Protein AF-A0A848V2E6-F1 (afdb_monomer_lite)

Foldseek 3Di:
DDPPDPPPVVVQLLVLQVVLVVLLVVLQVLQVVLLCLCQVVQPPPQVSLVVSLVSLVSNVVSLVRSCVRNPDLPPPNHPCSLSNLVSLLSNLLSLLVSVVCSLPPVVPDDQDDDPPDRDPPPDDDPVLSVVLSCLSNVLSVVVNVVCVVCVVPDDDDDDPLVVVLSVLSSVLSSLQSNLSVVLVVCVLVCVCVPPVCNPPVVVCVVVPPPPVVVVVPDPSVSNVVSSVSSNVSSVSSNVVSVVVVVVVVVVVVD

Sequence (254 aa):
MNTSTSKDDTGYRKAGGAFADGLTLVRVVLTPLIMFVIIAQGWPTTTAAVLASMLFGIAALTDIFDDLTGGAETSKYRKFGWFDDIADTVLICGTLMAMLYVVFFAQQTEMVYIGEDNIRTERQIDWWFVVPAIIIIARELLVGLLKGFELNRSQIFETPFGNLKTALIMIGTCILLASPWLSALLTPIIDGAATGKVGKITEIKDAGIDAIEAYNKVPNIVWTTGLVILWIGAVLSFFTGYKLLTHKSAANDG

Secondary structure (DSSP, 8-state):
----SSSHHHHHHHHHHHHHHHHHHHHHHHHHHHHHHHHHTTTTSHHHHHHHHHHHHHHHHHHHHHHHHH-STT-TT-SSHHHHHHHHHHHHHHHHHHHHHHHHTGGG------SSS---------HHHHHHHHHHHHHHHHHHHHHHHHTTT--PPPPTHHHHHHHHHHHHHHHHHHHHHHHHHHHHHHHHHHHS-TTHHHHHHHTT--HHHHHTTS--HHHHHHHHHHHHHHHHHHHHHHHHHHHHHHHS--

pLDDT: mean 71.0, std 17.54, range [38.28, 95.31]

Radius of gyration: 22.86 Å; chains: 1; bounding box: 66×37×90 Å

Structure (mmCIF, N/CA/C/O backbone):
data_AF-A0A848V2E6-F1
#
_entry.id   AF-A0A848V2E6-F1
#
loop_
_atom_site.group_PDB
_atom_site.id
_atom_site.type_symbol
_atom_site.label_atom_id
_atom_site.label_alt_id
_atom_site.label_comp_id
_atom_site.label_asym_id
_atom_site.label_entity_id
_atom_site.label_seq_id
_atom_site.pdbx_PDB_ins_code
_atom_site.Cartn_x
_atom_site.Cartn_y
_atom_site.Cartn_z
_atom_site.occupancy
_atom_site.B_iso_or_equiv
_atom_site.auth_seq_id
_atom_site.auth_comp_id
_atom_site.auth_asym_id
_atom_site.auth_atom_id
_atom_site.pdbx_PDB_model_num
ATOM 1 N N . MET A 1 1 ? -3.578 -4.681 53.927 1.00 39.94 1 MET A N 1
ATOM 2 C CA . MET A 1 1 ? -3.430 -5.449 52.672 1.00 39.94 1 MET A CA 1
ATOM 3 C C . MET A 1 1 ? -3.625 -4.461 51.523 1.00 39.94 1 MET A C 1
ATOM 5 O O . MET A 1 1 ? -4.536 -3.652 51.609 1.00 39.94 1 MET A O 1
ATOM 9 N N . ASN A 1 2 ? -2.671 -4.435 50.592 1.00 41.69 2 ASN A N 1
ATOM 10 C CA . ASN A 1 2 ? -2.238 -3.336 49.707 1.00 41.69 2 ASN A CA 1
ATOM 11 C C . ASN A 1 2 ? -3.299 -2.425 49.052 1.00 41.69 2 ASN A C 1
ATOM 13 O O . ASN A 1 2 ? -4.183 -2.898 48.348 1.00 41.69 2 ASN A O 1
ATOM 17 N N . THR A 1 3 ? -3.089 -1.105 49.156 1.00 50.16 3 THR A N 1
ATOM 18 C CA . THR A 1 3 ? -3.769 -0.050 48.368 1.00 50.16 3 THR A CA 1
ATOM 19 C C . THR A 1 3 ? -2.784 0.858 47.606 1.00 50.16 3 THR A C 1
ATOM 21 O O . THR A 1 3 ? -3.076 2.025 47.359 1.00 50.16 3 THR A O 1
ATOM 24 N N . SER A 1 4 ? -1.599 0.365 47.230 1.00 49.81 4 SER A N 1
ATOM 25 C CA . SER A 1 4 ? -0.522 1.189 46.647 1.00 49.81 4 SER A CA 1
ATOM 26 C C . SER A 1 4 ? -0.281 1.027 45.137 1.00 49.81 4 SER A C 1
ATOM 28 O O . SER A 1 4 ? 0.711 1.545 44.645 1.00 49.81 4 SER A O 1
ATOM 30 N N . THR A 1 5 ? -1.159 0.379 44.369 1.00 51.00 5 THR A N 1
ATOM 31 C CA . THR A 1 5 ? -0.939 0.131 42.922 1.00 51.00 5 THR A CA 1
ATOM 32 C C . THR A 1 5 ? -1.674 1.084 41.968 1.00 51.00 5 THR A C 1
ATOM 34 O O . THR A 1 5 ? -1.721 0.840 40.774 1.00 51.00 5 THR A O 1
ATOM 37 N N . SER A 1 6 ? -2.261 2.191 42.436 1.00 53.22 6 SER A N 1
ATOM 38 C CA . SER A 1 6 ? -3.181 2.974 41.585 1.00 53.22 6 SER A CA 1
ATOM 39 C C . SER A 1 6 ? -2.590 4.209 40.887 1.00 53.22 6 SER A C 1
ATOM 41 O O . SER A 1 6 ? -3.204 4.676 39.929 1.00 53.22 6 SER A O 1
ATOM 43 N N . LYS A 1 7 ? -1.474 4.794 41.343 1.00 51.69 7 LYS A N 1
ATOM 44 C CA . LYS A 1 7 ? -0.995 6.085 40.798 1.00 51.69 7 LYS A CA 1
ATOM 45 C C . LYS A 1 7 ? 0.045 5.928 39.692 1.00 51.69 7 LYS A C 1
ATOM 47 O O . LYS A 1 7 ? -0.097 6.580 38.658 1.00 51.69 7 LYS A O 1
ATOM 52 N N . ASP A 1 8 ? 1.001 5.023 39.858 1.00 55.91 8 ASP A N 1
ATOM 53 C CA . ASP A 1 8 ? 2.073 4.837 38.875 1.00 55.91 8 ASP A CA 1
ATOM 54 C C . ASP A 1 8 ? 1.537 4.241 37.562 1.00 55.91 8 ASP A C 1
ATOM 56 O O . ASP A 1 8 ? 1.802 4.788 36.491 1.00 55.91 8 ASP A O 1
ATOM 60 N N . ASP A 1 9 ? 0.646 3.246 37.631 1.00 58.50 9 ASP A N 1
ATOM 61 C CA . ASP A 1 9 ? 0.027 2.618 36.451 1.00 58.50 9 ASP A CA 1
ATOM 62 C C . ASP A 1 9 ? -0.758 3.610 35.576 1.00 58.50 9 ASP A C 1
ATOM 64 O O . ASP A 1 9 ? -0.801 3.482 34.351 1.00 58.50 9 ASP A O 1
ATOM 68 N N . THR A 1 10 ? -1.359 4.644 36.174 1.00 60.75 10 THR A N 1
ATOM 69 C CA . THR A 1 10 ? -2.080 5.676 35.408 1.00 60.75 10 THR A CA 1
ATOM 70 C C . THR A 1 10 ? -1.146 6.630 34.667 1.00 60.75 10 THR A C 1
ATOM 72 O O . THR A 1 10 ? -1.499 7.105 33.587 1.00 60.75 10 THR A O 1
ATOM 75 N N . GLY A 1 11 ? 0.050 6.888 35.208 1.00 60.75 11 GLY A N 1
ATOM 76 C CA . GLY A 1 11 ? 1.076 7.705 34.563 1.00 60.75 11 GLY A CA 1
ATOM 77 C C . GLY A 1 11 ? 1.675 7.004 33.347 1.00 60.75 11 GLY A C 1
ATOM 78 O O . GLY A 1 11 ? 1.698 7.585 32.262 1.00 60.75 11 GLY A O 1
ATOM 79 N N . TYR A 1 12 ? 2.062 5.732 33.497 1.00 61.97 12 TYR A N 1
ATOM 80 C CA . TYR A 1 12 ? 2.612 4.927 32.400 1.00 61.97 12 TYR A CA 1
ATOM 81 C C . TYR A 1 12 ? 1.610 4.732 31.255 1.00 61.97 12 TYR A C 1
ATOM 83 O O . TYR A 1 12 ? 1.965 4.928 30.095 1.00 61.97 12 TYR A O 1
ATOM 91 N N . ARG A 1 13 ? 0.334 4.446 31.555 1.00 62.97 13 ARG A N 1
ATOM 92 C CA . ARG A 1 13 ? -0.712 4.280 30.523 1.00 62.97 13 ARG A CA 1
ATOM 93 C C . ARG A 1 13 ? -1.052 5.584 29.796 1.00 62.97 13 ARG A C 1
ATOM 95 O O . ARG A 1 13 ? -1.381 5.558 28.615 1.00 62.97 13 ARG A O 1
ATOM 102 N N . LYS A 1 14 ? -0.944 6.729 30.476 1.00 63.16 14 LYS A N 1
ATOM 103 C CA . LYS A 1 14 ? -1.141 8.057 29.875 1.00 63.16 14 LYS A CA 1
ATOM 104 C C . LYS A 1 14 ? 0.050 8.488 29.012 1.00 63.16 14 LYS A C 1
ATOM 106 O O . LYS A 1 14 ? -0.158 9.100 27.970 1.00 63.16 14 LYS A O 1
ATOM 111 N N . ALA A 1 15 ? 1.275 8.157 29.426 1.00 67.56 15 ALA A N 1
ATOM 112 C CA . ALA A 1 15 ? 2.480 8.387 28.632 1.00 67.56 15 ALA A CA 1
ATOM 113 C C . ALA A 1 15 ? 2.515 7.493 27.379 1.00 67.56 15 ALA A C 1
ATOM 115 O O . ALA A 1 15 ? 2.809 7.994 26.299 1.00 67.56 15 ALA A O 1
ATOM 116 N N . GLY A 1 16 ? 2.134 6.215 27.506 1.00 68.44 16 GLY A N 1
ATOM 117 C CA . GLY A 1 16 ? 2.003 5.288 26.375 1.00 68.44 16 GLY A CA 1
ATOM 118 C C . GLY A 1 16 ? 0.963 5.746 25.350 1.00 68.44 16 GLY A C 1
ATOM 119 O O . GLY A 1 16 ? 1.261 5.796 24.163 1.00 68.44 16 GLY A O 1
ATOM 120 N N . GLY A 1 17 ? -0.215 6.197 25.802 1.00 69.25 17 GLY A N 1
ATOM 121 C CA . GLY A 1 17 ? -1.247 6.736 24.906 1.00 69.25 17 GLY A CA 1
ATOM 122 C C . GLY A 1 17 ? -0.828 8.013 24.163 1.00 69.25 17 GLY A C 1
ATOM 123 O O . GLY A 1 17 ? -1.110 8.151 22.980 1.00 69.25 17 GLY A O 1
ATOM 124 N N . ALA A 1 18 ? -0.116 8.932 24.825 1.00 74.25 18 ALA A N 1
ATOM 125 C CA . ALA A 1 18 ? 0.390 10.145 24.175 1.00 74.25 18 ALA A CA 1
ATOM 126 C C . ALA A 1 18 ? 1.536 9.862 23.187 1.00 74.25 18 ALA A C 1
ATOM 128 O O . ALA A 1 18 ? 1.671 10.564 22.188 1.00 74.25 18 ALA A O 1
ATOM 129 N N . PHE A 1 19 ? 2.360 8.849 23.472 1.00 77.56 19 PHE A N 1
ATOM 130 C CA . PHE A 1 19 ? 3.391 8.376 22.552 1.00 77.56 19 PHE A CA 1
ATOM 131 C C . PHE A 1 19 ? 2.757 7.761 21.299 1.00 77.56 19 PHE A C 1
ATOM 133 O O . PHE A 1 19 ? 3.110 8.172 20.199 1.00 77.56 19 PHE A O 1
ATOM 140 N N . ALA A 1 20 ? 1.763 6.883 21.467 1.00 75.81 20 ALA A N 1
ATOM 141 C CA . ALA A 1 20 ? 0.992 6.292 20.372 1.00 75.81 20 ALA A CA 1
ATOM 142 C C . ALA A 1 20 ? 0.341 7.359 19.469 1.00 75.81 20 ALA A C 1
ATOM 144 O O . ALA A 1 20 ? 0.606 7.375 18.272 1.00 75.81 20 ALA A O 1
ATOM 145 N N . ASP A 1 21 ? -0.378 8.337 20.044 1.00 79.06 21 ASP A N 1
ATOM 146 C CA . ASP A 1 21 ? -0.973 9.453 19.279 1.00 79.06 21 ASP A CA 1
ATOM 147 C C . ASP A 1 21 ? 0.095 10.233 18.462 1.00 79.06 21 ASP A C 1
ATOM 149 O O . ASP A 1 21 ? -0.175 10.750 17.374 1.00 79.06 21 ASP A O 1
ATOM 153 N N . GLY A 1 22 ? 1.330 10.322 18.973 1.00 79.94 22 GLY A N 1
ATOM 154 C CA . GLY A 1 22 ? 2.459 10.934 18.272 1.00 79.94 22 GLY A CA 1
ATOM 155 C C . GLY A 1 22 ? 2.949 10.122 17.070 1.00 79.94 22 GLY A C 1
ATOM 156 O O . GLY A 1 22 ? 3.271 10.710 16.037 1.00 79.94 22 GLY A O 1
ATOM 157 N N . LEU A 1 23 ? 2.978 8.790 17.173 1.00 82.62 23 LEU A N 1
ATOM 158 C CA . LEU A 1 23 ? 3.321 7.899 16.058 1.00 82.62 23 LEU A CA 1
ATOM 159 C C . LEU A 1 23 ? 2.270 7.968 14.942 1.00 82.62 23 LEU A C 1
ATOM 161 O O . LEU A 1 23 ? 2.642 8.112 13.775 1.00 82.62 23 LEU A O 1
ATOM 165 N N . THR A 1 24 ? 0.981 7.990 15.285 1.00 83.25 24 THR A N 1
ATOM 166 C CA . THR A 1 24 ? -0.100 8.184 14.309 1.00 83.25 24 THR A CA 1
ATOM 167 C C . THR A 1 24 ? 0.059 9.514 13.557 1.00 83.25 24 THR A C 1
ATOM 169 O O . THR A 1 24 ? -0.080 9.579 12.334 1.00 83.25 24 THR A O 1
ATOM 172 N N . LEU A 1 25 ? 0.431 10.598 14.251 1.00 83.62 25 LEU A N 1
ATOM 173 C CA . LEU A 1 25 ? 0.683 11.895 13.609 1.00 83.62 25 LEU A CA 1
ATOM 174 C C . LEU A 1 25 ? 1.870 11.835 12.637 1.00 83.62 25 LEU A C 1
ATOM 176 O O . LEU A 1 25 ? 1.809 12.415 11.550 1.00 83.62 25 LEU A O 1
ATOM 180 N N . VAL A 1 26 ? 2.925 11.096 12.992 1.00 86.38 26 VAL A N 1
ATOM 181 C CA . VAL A 1 26 ? 4.045 10.826 12.082 1.00 86.38 26 VAL A CA 1
ATOM 182 C C . VAL A 1 26 ? 3.553 10.100 10.822 1.00 86.38 26 VAL A C 1
ATOM 184 O O . VAL A 1 26 ? 3.924 10.522 9.726 1.00 86.38 26 VAL A O 1
ATOM 187 N N . ARG A 1 27 ? 2.661 9.101 10.928 1.00 88.25 27 ARG A N 1
ATOM 188 C CA . ARG A 1 27 ? 2.060 8.398 9.769 1.00 88.25 27 ARG A CA 1
ATOM 189 C C . ARG A 1 27 ? 1.287 9.345 8.849 1.00 88.25 27 ARG A C 1
ATOM 191 O O . ARG A 1 27 ? 1.438 9.284 7.624 1.00 88.25 27 ARG A O 1
ATOM 198 N N . VAL A 1 28 ? 0.513 10.265 9.423 1.00 86.50 28 VAL A N 1
ATOM 199 C CA . VAL A 1 28 ? -0.256 11.260 8.655 1.00 86.50 28 VAL A CA 1
ATOM 200 C C . VAL A 1 28 ? 0.643 12.212 7.868 1.00 86.50 28 VAL A C 1
ATOM 202 O O . VAL A 1 28 ? 0.265 12.640 6.781 1.00 86.50 28 VAL A O 1
ATOM 205 N N . VAL A 1 29 ? 1.850 12.503 8.359 1.00 89.19 29 VAL A N 1
ATOM 206 C CA . VAL A 1 29 ? 2.842 13.310 7.627 1.00 89.19 29 VAL A CA 1
ATOM 207 C C . VAL A 1 29 ? 3.658 12.463 6.641 1.00 89.19 29 VAL A C 1
ATOM 209 O O . VAL A 1 29 ? 3.962 12.921 5.539 1.00 89.19 29 VAL A O 1
ATOM 212 N N . LEU A 1 30 ? 3.996 11.220 6.994 1.00 88.88 30 LEU A N 1
ATOM 213 C CA . LEU A 1 30 ? 4.752 10.309 6.129 1.00 88.88 30 LEU A CA 1
ATOM 214 C C . LEU A 1 30 ? 3.965 9.903 4.884 1.00 88.88 30 LEU A C 1
ATOM 216 O O . LEU A 1 30 ? 4.547 9.790 3.812 1.00 88.88 30 LEU A O 1
ATOM 220 N N . THR A 1 31 ? 2.652 9.718 4.987 1.00 92.50 31 THR A N 1
ATOM 221 C CA . THR A 1 31 ? 1.823 9.305 3.845 1.00 92.50 31 THR A CA 1
ATOM 222 C C . THR A 1 31 ? 1.896 10.267 2.648 1.00 92.50 31 THR A C 1
ATOM 224 O O . THR A 1 31 ? 2.244 9.819 1.553 1.00 92.50 31 THR A O 1
ATOM 227 N N . PRO A 1 32 ? 1.635 11.583 2.789 1.00 92.19 32 PRO A N 1
ATOM 228 C CA . PRO A 1 32 ? 1.768 12.515 1.672 1.00 92.19 32 PRO A CA 1
ATOM 229 C C . PRO A 1 32 ? 3.217 12.630 1.182 1.00 92.19 32 PRO A C 1
ATOM 231 O O . PRO A 1 32 ? 3.429 12.841 -0.010 1.00 92.19 32 PRO A O 1
ATOM 234 N N . LEU A 1 33 ? 4.214 12.434 2.054 1.00 92.88 33 LEU A N 1
ATOM 235 C CA . LEU A 1 33 ? 5.619 12.351 1.649 1.00 92.88 33 LEU A CA 1
ATOM 236 C C . LEU A 1 33 ? 5.868 11.131 0.741 1.00 92.88 33 LEU A C 1
ATOM 238 O O . LEU A 1 33 ? 6.505 11.273 -0.299 1.00 92.88 33 LEU A O 1
ATOM 242 N N . ILE A 1 34 ? 5.336 9.954 1.089 1.00 93.25 34 ILE A N 1
ATOM 243 C CA . ILE A 1 34 ? 5.413 8.734 0.266 1.00 93.25 34 ILE A CA 1
ATOM 244 C C . ILE A 1 34 ? 4.763 8.983 -1.097 1.00 93.25 34 ILE A C 1
ATOM 246 O O . ILE A 1 34 ? 5.386 8.733 -2.129 1.00 93.25 34 ILE A O 1
ATOM 250 N N . MET A 1 35 ? 3.544 9.532 -1.115 1.00 93.00 35 MET A N 1
ATOM 251 C CA . MET A 1 35 ? 2.841 9.873 -2.357 1.00 93.00 35 MET A CA 1
ATOM 252 C C . MET A 1 35 ? 3.647 10.857 -3.209 1.00 93.00 35 MET A C 1
ATOM 254 O O . MET A 1 35 ? 3.776 10.668 -4.418 1.00 93.00 35 MET A O 1
ATOM 258 N N . PHE A 1 36 ? 4.227 11.881 -2.581 1.00 92.69 36 PHE A N 1
ATOM 259 C CA . PHE A 1 36 ? 5.071 12.855 -3.258 1.00 92.69 36 PHE A CA 1
ATOM 260 C C . PHE A 1 36 ? 6.309 12.199 -3.870 1.00 92.69 36 PHE A C 1
ATOM 262 O O . PHE A 1 36 ? 6.605 12.463 -5.027 1.00 92.69 36 PHE A O 1
ATOM 269 N N . VAL A 1 37 ? 7.004 11.311 -3.154 1.00 90.31 37 VAL A N 1
ATOM 270 C CA . VAL A 1 37 ? 8.161 10.580 -3.700 1.00 90.31 37 VAL A CA 1
ATOM 271 C C . VAL A 1 37 ? 7.752 9.725 -4.900 1.00 90.31 37 VAL A C 1
ATOM 273 O O . VAL A 1 37 ? 8.424 9.775 -5.928 1.00 90.31 37 VAL A O 1
ATOM 276 N N . ILE A 1 38 ? 6.637 8.993 -4.801 1.00 88.00 38 ILE A N 1
ATOM 277 C CA . ILE A 1 38 ? 6.123 8.141 -5.885 1.00 88.00 38 ILE A CA 1
ATOM 278 C C . ILE A 1 38 ? 5.837 8.968 -7.144 1.00 88.00 38 ILE A C 1
ATOM 280 O O . ILE A 1 38 ? 6.250 8.580 -8.238 1.00 88.00 38 ILE A O 1
ATOM 284 N N . ILE A 1 39 ? 5.159 10.107 -6.988 1.00 87.88 39 ILE A N 1
ATOM 285 C CA . ILE A 1 39 ? 4.714 10.950 -8.103 1.00 87.88 39 ILE A CA 1
ATOM 286 C C . ILE A 1 39 ? 5.859 11.809 -8.655 1.00 87.88 39 ILE A C 1
ATOM 288 O O . ILE A 1 39 ? 6.059 11.852 -9.865 1.00 87.88 39 ILE A O 1
ATOM 292 N N . ALA A 1 40 ? 6.618 12.488 -7.794 1.00 83.94 40 ALA A N 1
ATOM 293 C CA . ALA A 1 40 ? 7.626 13.467 -8.199 1.00 83.94 40 ALA A CA 1
ATOM 294 C C . ALA A 1 40 ? 8.906 12.824 -8.745 1.00 83.94 40 ALA A C 1
ATOM 296 O O . ALA A 1 40 ? 9.514 13.374 -9.659 1.00 83.94 40 ALA A O 1
ATOM 297 N N . GLN A 1 41 ? 9.325 11.673 -8.206 1.00 78.12 41 GLN A N 1
ATOM 298 C CA . GLN A 1 41 ? 10.493 10.947 -8.722 1.00 78.12 41 GLN A CA 1
ATOM 299 C C . GLN A 1 41 ? 10.135 9.923 -9.807 1.00 78.12 41 GLN A C 1
ATOM 301 O O . GLN A 1 41 ? 11.032 9.291 -10.364 1.00 78.12 41 GLN A O 1
ATOM 306 N N . GLY A 1 42 ? 8.844 9.742 -10.098 1.00 70.81 42 GLY A N 1
ATOM 307 C CA . GLY A 1 42 ? 8.373 8.816 -11.121 1.00 70.81 42 GLY A CA 1
ATOM 308 C C . GLY A 1 42 ? 8.735 7.370 -10.795 1.00 70.81 42 GLY A C 1
ATOM 309 O 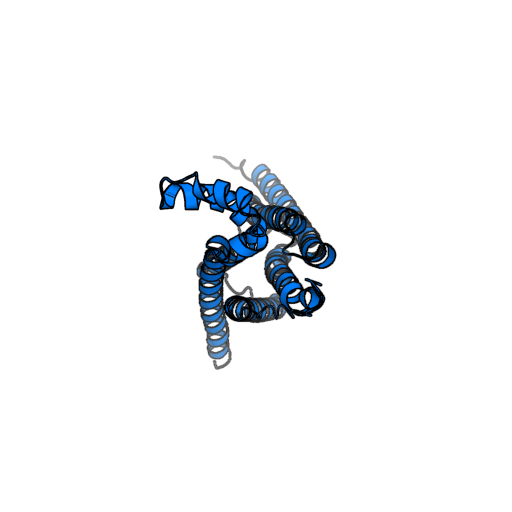O . GLY A 1 42 ? 9.631 6.781 -11.401 1.00 70.81 42 GLY A O 1
ATOM 310 N N . TRP A 1 43 ? 8.034 6.761 -9.838 1.00 78.00 43 TRP A N 1
ATOM 311 C CA . TRP A 1 43 ? 8.052 5.299 -9.709 1.00 78.00 43 TRP A CA 1
ATOM 312 C C . TRP A 1 43 ? 7.747 4.658 -11.092 1.00 78.00 43 TRP A C 1
ATOM 314 O O . TRP A 1 43 ? 6.939 5.205 -11.836 1.00 78.00 43 TRP A O 1
ATOM 324 N N . PRO A 1 44 ? 8.371 3.549 -11.529 1.00 76.44 44 PRO A N 1
ATOM 325 C CA . PRO A 1 44 ? 9.171 2.572 -10.798 1.00 76.44 44 PRO A CA 1
ATOM 326 C C . PRO A 1 44 ? 10.692 2.791 -10.872 1.00 76.44 44 PRO A C 1
ATOM 328 O O . PRO A 1 44 ? 11.435 1.810 -10.830 1.00 76.44 44 PRO A O 1
ATOM 331 N N . THR A 1 45 ? 11.196 4.029 -10.983 1.00 73.75 45 THR A N 1
ATOM 332 C CA . THR A 1 45 ? 12.654 4.254 -10.906 1.00 73.75 45 THR A CA 1
ATOM 333 C C . THR A 1 45 ? 13.231 3.667 -9.612 1.00 73.75 45 THR A C 1
ATOM 335 O O . THR A 1 45 ? 12.612 3.744 -8.549 1.00 73.75 45 THR A O 1
ATOM 338 N N . THR A 1 46 ? 14.426 3.069 -9.675 1.00 74.25 46 THR A N 1
ATOM 339 C CA . THR A 1 46 ? 15.035 2.367 -8.529 1.00 74.25 46 THR A CA 1
ATOM 340 C C . THR A 1 46 ? 15.149 3.269 -7.300 1.00 74.25 46 THR A C 1
ATOM 342 O O . THR A 1 46 ? 14.833 2.844 -6.193 1.00 74.25 46 THR A O 1
ATOM 345 N N . THR A 1 47 ? 15.534 4.534 -7.491 1.00 75.19 47 THR A N 1
ATOM 346 C CA . THR A 1 47 ? 15.638 5.522 -6.409 1.00 75.19 47 THR A CA 1
ATOM 347 C C . THR A 1 47 ? 14.280 5.799 -5.763 1.00 75.19 47 THR A C 1
ATOM 349 O O . THR A 1 47 ? 14.164 5.705 -4.541 1.00 75.19 47 THR A O 1
ATOM 352 N N . ALA A 1 48 ? 13.244 6.061 -6.569 1.00 78.06 48 ALA A N 1
ATOM 353 C CA . ALA A 1 48 ? 11.893 6.298 -6.067 1.00 78.06 48 ALA A CA 1
ATOM 354 C C . ALA A 1 48 ? 11.337 5.060 -5.356 1.00 78.06 48 ALA A C 1
ATOM 356 O O . ALA A 1 48 ? 10.748 5.177 -4.287 1.00 78.06 48 ALA A O 1
ATOM 357 N N . ALA A 1 49 ? 11.559 3.869 -5.916 1.00 83.12 49 ALA A N 1
ATOM 358 C CA . ALA A 1 49 ? 11.110 2.604 -5.350 1.00 83.12 49 ALA A CA 1
ATOM 359 C C . ALA A 1 49 ? 11.771 2.308 -3.998 1.00 83.12 49 ALA A C 1
ATOM 361 O O . ALA A 1 49 ? 11.078 1.934 -3.052 1.00 83.12 49 ALA A O 1
ATOM 362 N N . VAL A 1 50 ? 13.088 2.509 -3.871 1.00 83.50 50 VAL A N 1
ATOM 363 C CA . VAL A 1 50 ? 13.807 2.339 -2.597 1.00 83.50 50 VAL A CA 1
ATOM 364 C C . VAL A 1 50 ? 13.292 3.335 -1.566 1.00 83.50 50 VAL A C 1
ATOM 366 O O . VAL A 1 50 ? 12.885 2.928 -0.482 1.00 83.50 50 VAL A O 1
ATOM 369 N N . LEU A 1 51 ? 13.252 4.627 -1.900 1.00 87.88 51 LEU A N 1
ATOM 370 C CA . LEU A 1 51 ? 12.800 5.657 -0.965 1.00 87.88 51 LEU A CA 1
ATOM 371 C C . LEU A 1 51 ? 11.344 5.441 -0.540 1.00 87.88 51 LEU A C 1
ATOM 373 O O . LEU A 1 51 ? 11.054 5.443 0.654 1.00 87.88 51 LEU A O 1
ATOM 377 N N . ALA A 1 52 ? 10.437 5.206 -1.488 1.00 90.88 52 ALA A N 1
ATOM 378 C CA . ALA A 1 52 ? 9.020 5.029 -1.197 1.00 90.88 52 ALA A CA 1
ATOM 379 C C . ALA A 1 52 ? 8.757 3.757 -0.379 1.00 90.88 52 ALA A C 1
ATOM 381 O O . ALA A 1 52 ? 8.021 3.821 0.600 1.00 90.88 52 ALA A O 1
ATOM 382 N N . SER A 1 53 ? 9.382 2.622 -0.719 1.00 91.12 53 SER A N 1
ATOM 383 C CA . SER A 1 53 ? 9.212 1.378 0.052 1.00 91.12 53 SER A CA 1
ATOM 384 C C . SER A 1 53 ? 9.833 1.441 1.446 1.00 91.12 53 SER A C 1
ATOM 386 O O . SER A 1 53 ? 9.239 0.915 2.382 1.00 91.12 53 SER A O 1
ATOM 388 N N . MET A 1 54 ? 10.959 2.138 1.626 1.00 92.25 54 MET A N 1
ATOM 389 C CA . MET A 1 54 ? 11.540 2.359 2.955 1.00 92.25 54 MET A CA 1
ATOM 390 C C . MET A 1 54 ? 10.654 3.265 3.812 1.00 92.25 54 MET A C 1
ATOM 392 O O . MET A 1 54 ? 10.370 2.934 4.959 1.00 92.25 54 MET A O 1
ATOM 396 N N . LEU A 1 55 ? 10.166 4.379 3.256 1.00 92.81 55 LEU A N 1
ATOM 397 C CA . LEU A 1 55 ? 9.247 5.282 3.955 1.00 92.81 55 LEU A CA 1
ATOM 398 C C . LEU A 1 55 ? 7.925 4.590 4.307 1.00 92.81 55 LEU A C 1
ATOM 400 O O . LEU A 1 55 ? 7.455 4.712 5.436 1.00 92.81 55 LEU A O 1
ATOM 404 N N . PHE A 1 56 ? 7.358 3.824 3.372 1.00 94.19 56 PHE A N 1
ATOM 405 C CA . PHE A 1 56 ? 6.157 3.024 3.606 1.00 94.19 56 PHE A CA 1
ATOM 406 C C . PHE A 1 56 ? 6.397 1.942 4.664 1.00 94.19 56 PHE A C 1
ATOM 408 O O . PHE A 1 56 ? 5.575 1.768 5.556 1.00 94.19 56 PHE A O 1
ATOM 415 N N . GLY A 1 57 ? 7.539 1.252 4.614 1.00 92.06 57 GLY A N 1
ATOM 416 C CA . GLY A 1 57 ? 7.925 0.257 5.613 1.00 92.06 57 GLY A CA 1
ATOM 417 C C . GLY A 1 57 ? 8.065 0.853 7.014 1.00 92.06 57 GLY A C 1
ATOM 418 O O . GLY A 1 57 ? 7.591 0.255 7.975 1.00 92.06 57 GLY A O 1
ATOM 419 N N . ILE A 1 58 ? 8.644 2.053 7.137 1.00 90.44 58 ILE A N 1
ATOM 420 C CA . ILE A 1 58 ? 8.704 2.787 8.409 1.00 90.44 58 ILE A CA 1
ATOM 421 C C . ILE A 1 58 ? 7.292 3.153 8.884 1.00 90.44 58 ILE A C 1
ATOM 423 O O . ILE A 1 58 ? 6.981 2.929 10.049 1.00 90.44 58 ILE A O 1
ATOM 427 N N . ALA A 1 59 ? 6.427 3.656 7.998 1.00 90.19 59 ALA A N 1
ATOM 428 C CA . ALA A 1 59 ? 5.047 4.009 8.337 1.00 90.19 59 ALA A CA 1
ATOM 429 C C . ALA A 1 59 ? 4.216 2.789 8.795 1.00 90.19 59 ALA A C 1
ATOM 431 O O . ALA A 1 59 ? 3.493 2.864 9.789 1.00 90.19 59 ALA A O 1
ATOM 432 N N . ALA A 1 60 ? 4.369 1.646 8.125 1.00 87.88 60 ALA A N 1
ATOM 433 C CA . ALA A 1 60 ? 3.741 0.386 8.522 1.00 87.88 60 ALA A CA 1
ATOM 434 C C . ALA A 1 60 ? 4.330 -0.169 9.830 1.00 87.88 60 ALA A C 1
ATOM 436 O O . ALA A 1 60 ? 3.636 -0.794 10.619 1.00 87.88 60 ALA A O 1
ATOM 437 N N . LEU A 1 61 ? 5.614 0.068 10.104 1.00 86.75 61 LEU A N 1
ATOM 438 C CA . LEU A 1 61 ? 6.208 -0.331 11.375 1.00 86.75 61 LEU A CA 1
ATOM 439 C C . LEU A 1 61 ? 5.716 0.556 12.530 1.00 86.75 61 LEU A C 1
ATOM 441 O O . LEU A 1 61 ? 5.538 0.059 13.639 1.00 86.75 61 LEU A O 1
ATOM 445 N N . THR A 1 62 ? 5.465 1.848 12.283 1.00 84.94 62 THR A N 1
ATOM 446 C CA . THR A 1 62 ? 4.892 2.742 13.302 1.00 84.94 62 THR A CA 1
ATOM 447 C C . THR A 1 62 ? 3.481 2.341 13.730 1.00 84.94 62 THR A C 1
ATOM 449 O O . THR A 1 62 ? 3.184 2.529 14.899 1.00 84.94 62 THR A O 1
ATOM 452 N N . ASP A 1 63 ? 2.690 1.737 12.833 1.00 79.81 63 ASP A N 1
ATOM 453 C CA . ASP A 1 63 ? 1.380 1.092 13.098 1.00 79.81 63 ASP A CA 1
ATOM 454 C C . ASP A 1 63 ? 1.454 -0.114 14.032 1.00 79.81 63 ASP A C 1
ATOM 456 O O . ASP A 1 63 ? 0.634 -0.330 14.912 1.00 79.81 63 ASP A O 1
ATOM 460 N N . ILE A 1 64 ? 2.522 -0.895 13.924 1.00 78.06 64 ILE A N 1
ATOM 461 C CA . ILE A 1 64 ? 2.726 -1.980 14.881 1.00 78.06 64 ILE A CA 1
ATOM 462 C C . ILE A 1 64 ? 3.105 -1.394 16.251 1.00 78.06 64 ILE A C 1
ATOM 464 O O . ILE A 1 64 ? 2.739 -1.933 17.294 1.00 78.06 64 ILE A O 1
ATOM 468 N N . PHE A 1 65 ? 3.875 -0.304 16.281 1.00 76.12 65 PHE A N 1
ATOM 469 C CA . PHE A 1 65 ? 4.385 0.257 17.530 1.00 76.12 65 PHE A CA 1
ATOM 470 C C . PHE A 1 65 ? 3.360 1.072 18.324 1.00 76.12 65 PHE A C 1
ATOM 472 O O . PHE A 1 65 ? 3.401 1.012 19.557 1.00 76.12 65 PHE A O 1
ATOM 479 N 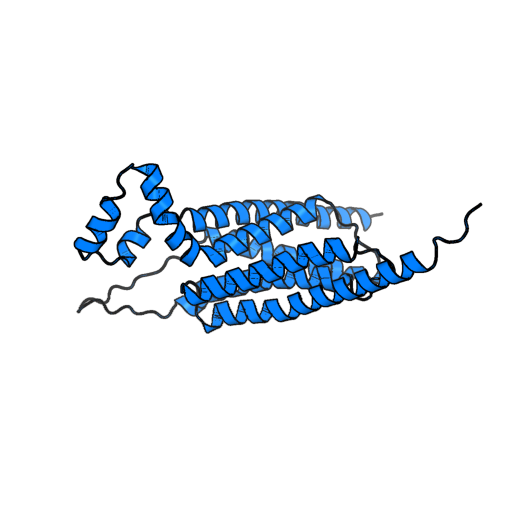N . ASP A 1 66 ? 2.467 1.830 17.694 1.00 71.06 66 ASP A N 1
ATOM 480 C CA . ASP A 1 66 ? 1.413 2.554 18.414 1.00 71.06 66 ASP A CA 1
ATOM 481 C C . ASP A 1 66 ? 0.331 1.612 18.954 1.00 71.06 66 ASP A C 1
ATOM 483 O O . ASP A 1 66 ? -0.050 1.771 20.117 1.00 71.06 66 ASP A O 1
ATOM 487 N N . ASP A 1 67 ? -0.028 0.553 18.228 1.00 70.44 67 ASP A N 1
ATOM 488 C CA . ASP A 1 67 ? -0.891 -0.525 18.731 1.00 70.44 67 ASP A CA 1
ATOM 489 C C . ASP A 1 67 ? -0.296 -1.229 19.963 1.00 70.44 67 ASP A C 1
ATOM 491 O O . ASP A 1 67 ? -0.975 -1.464 20.974 1.00 70.44 67 ASP A O 1
ATOM 495 N N . LEU A 1 68 ? 1.008 -1.535 19.921 1.00 69.50 68 LEU A N 1
ATOM 496 C CA . LEU A 1 68 ? 1.710 -2.197 21.026 1.00 69.50 68 LEU A CA 1
ATOM 497 C C . LEU A 1 68 ? 1.885 -1.294 22.259 1.00 69.50 68 LEU A C 1
ATOM 499 O O . LEU A 1 68 ? 1.888 -1.798 23.385 1.00 69.50 68 LEU A O 1
ATOM 503 N N . THR A 1 69 ? 2.062 0.019 22.075 1.00 60.53 69 THR A N 1
ATOM 504 C CA . THR A 1 69 ? 2.378 0.961 23.170 1.00 60.53 69 THR A CA 1
ATOM 505 C C . THR A 1 69 ? 1.162 1.704 23.728 1.00 60.53 69 THR A C 1
ATOM 507 O O . THR A 1 69 ? 1.140 2.035 24.918 1.00 60.53 69 THR A O 1
ATOM 510 N N . GLY A 1 70 ? 0.137 1.941 22.909 1.00 52.34 70 GLY A N 1
ATOM 511 C CA . GLY A 1 70 ? -1.099 2.633 23.282 1.00 52.34 70 GLY A CA 1
ATOM 512 C C . GLY A 1 70 ? -2.170 1.720 23.887 1.00 52.34 70 GLY A C 1
ATOM 513 O O . GLY A 1 70 ? -3.031 2.194 24.642 1.00 52.34 70 GLY A O 1
ATOM 514 N N . GLY A 1 71 ? -2.088 0.411 23.622 1.00 55.28 71 GLY A N 1
ATOM 515 C CA . GLY A 1 71 ? -3.146 -0.550 23.931 1.00 55.28 71 GLY A CA 1
ATOM 516 C C . GLY A 1 71 ? -4.396 -0.339 23.065 1.00 55.28 71 GLY A C 1
ATOM 517 O O . GLY A 1 71 ? -4.460 0.589 22.269 1.00 55.28 71 GLY A O 1
ATOM 518 N N . ALA A 1 72 ? -5.410 -1.194 23.246 1.00 49.56 72 ALA A N 1
ATOM 519 C CA . ALA A 1 72 ? -6.628 -1.185 22.428 1.00 49.56 72 ALA A CA 1
ATOM 520 C C . ALA A 1 72 ? -7.281 0.205 22.320 1.00 49.56 72 ALA A C 1
ATOM 522 O O . ALA A 1 72 ? -7.332 0.959 23.298 1.00 49.56 72 ALA A O 1
ATOM 523 N N . GLU A 1 73 ? -7.874 0.482 21.156 1.00 48.12 73 GLU A N 1
ATOM 524 C CA . GLU A 1 73 ? -8.454 1.767 20.740 1.00 48.12 73 GLU A CA 1
ATOM 525 C C . GLU A 1 73 ? -9.444 2.410 21.727 1.00 48.12 73 GLU A C 1
ATOM 527 O O . GLU A 1 73 ? -9.699 3.614 21.694 1.00 48.12 73 GLU A O 1
ATOM 532 N N . THR A 1 74 ? -9.982 1.594 22.632 1.00 45.78 74 THR A N 1
ATOM 533 C CA . THR A 1 74 ? -10.953 1.918 23.684 1.00 45.78 74 THR A CA 1
ATOM 534 C C . THR A 1 74 ? -10.319 2.354 25.012 1.00 45.78 74 THR A C 1
ATOM 536 O O . THR A 1 74 ? -11.022 2.611 25.995 1.00 45.78 74 THR A O 1
ATOM 539 N N . SER A 1 75 ? -8.991 2.469 25.077 1.00 46.16 75 SER A N 1
ATOM 540 C CA . SER A 1 75 ? -8.275 3.004 26.233 1.00 46.16 75 SER A CA 1
ATOM 541 C C . SER A 1 75 ? -8.677 4.462 26.492 1.00 46.16 75 SER A C 1
ATOM 543 O O . SER A 1 75 ? -8.421 5.350 25.683 1.00 46.16 75 SER A O 1
ATOM 545 N N . LYS A 1 76 ? -9.239 4.736 27.682 1.00 44.56 76 LYS A N 1
ATOM 546 C CA . LYS A 1 76 ? -9.614 6.079 28.192 1.00 44.56 76 LYS A CA 1
ATOM 547 C C . LYS A 1 76 ? -8.496 7.137 28.129 1.00 44.56 76 LYS A C 1
ATOM 549 O O . LYS A 1 76 ? -8.752 8.304 28.424 1.00 44.56 76 LYS A O 1
ATOM 554 N N . TYR A 1 77 ? -7.265 6.734 27.822 1.00 48.41 77 TYR A N 1
ATOM 555 C CA . TYR A 1 77 ? -6.071 7.572 27.829 1.00 48.41 77 TYR A CA 1
ATOM 556 C C . TYR A 1 77 ? -5.621 8.030 26.431 1.00 48.41 77 TYR A C 1
ATOM 558 O O . TYR A 1 77 ? -4.690 8.830 26.360 1.00 48.41 77 TYR A O 1
ATOM 566 N N . ARG A 1 78 ? -6.282 7.582 25.350 1.00 51.12 78 ARG A N 1
ATOM 567 C CA . ARG A 1 78 ? -5.993 7.972 23.959 1.00 51.12 78 ARG A CA 1
ATOM 568 C C . ARG A 1 78 ? -6.949 9.094 23.537 1.00 51.12 78 ARG A C 1
ATOM 570 O O . ARG A 1 78 ? -8.165 8.907 23.571 1.00 51.12 78 ARG A O 1
ATOM 577 N N . LYS A 1 79 ? -6.434 10.289 23.215 1.00 56.94 79 LYS A N 1
ATOM 578 C CA . LYS A 1 79 ? -7.284 11.441 22.834 1.00 56.94 79 LYS A CA 1
ATOM 579 C C . LYS A 1 79 ? -7.632 11.424 21.346 1.00 56.94 79 LYS A C 1
ATOM 581 O O . LYS A 1 79 ? -8.675 11.964 20.981 1.00 56.94 79 LYS A O 1
ATOM 586 N N . PHE A 1 80 ? -6.796 10.795 20.518 1.00 56.94 80 PHE A N 1
ATOM 587 C CA . PHE A 1 80 ? -6.941 10.760 19.063 1.00 56.94 80 PHE A CA 1
ATOM 588 C C . PHE A 1 80 ? -7.123 9.352 18.495 1.00 56.94 80 PHE A C 1
ATOM 590 O O . PHE A 1 80 ? -6.867 9.133 17.324 1.00 56.94 80 PHE A O 1
ATOM 597 N N . GLY A 1 81 ? -7.661 8.406 19.267 1.00 58.56 81 GLY A N 1
ATOM 598 C CA . GLY A 1 81 ? -7.760 7.020 18.804 1.00 58.56 81 GLY A CA 1
ATOM 599 C C . GLY A 1 81 ? -8.544 6.793 17.503 1.00 58.56 81 GLY A C 1
ATOM 600 O O . GLY A 1 81 ? -8.176 5.945 16.715 1.00 58.56 81 GLY A O 1
ATOM 601 N N . TRP A 1 82 ? -9.579 7.587 17.235 1.00 62.97 82 TRP A N 1
ATOM 602 C CA . TRP A 1 82 ? -10.319 7.578 15.962 1.00 62.97 82 TRP A CA 1
ATOM 603 C C . TRP A 1 82 ? -9.519 8.081 14.746 1.00 62.97 82 TRP A C 1
ATOM 605 O O . TRP A 1 82 ? -9.939 7.893 13.607 1.00 62.97 82 TRP A O 1
ATOM 615 N N . PHE A 1 83 ? -8.416 8.793 14.983 1.00 68.62 83 PHE A N 1
ATOM 616 C CA . PHE A 1 83 ? -7.538 9.329 13.947 1.00 68.62 83 PHE A CA 1
ATOM 617 C C . PHE A 1 83 ? -6.587 8.256 13.400 1.00 68.62 83 PHE A C 1
ATOM 619 O O . PHE A 1 83 ? -6.081 8.409 12.293 1.00 68.62 83 PHE A O 1
ATOM 626 N N . ASP A 1 84 ? -6.398 7.175 14.155 1.00 72.31 84 ASP A N 1
ATOM 627 C CA . ASP A 1 84 ? -5.575 6.016 13.811 1.00 72.31 84 ASP A CA 1
ATOM 628 C C . ASP A 1 84 ? -6.166 5.243 12.623 1.00 72.31 84 ASP A C 1
ATOM 630 O O . ASP A 1 84 ? -5.551 5.197 11.559 1.00 72.31 84 ASP A O 1
ATOM 634 N N . ASP A 1 85 ? -7.447 4.851 12.709 1.00 71.62 85 ASP A N 1
ATOM 635 C CA . ASP A 1 85 ? -8.199 4.240 11.600 1.00 71.62 85 ASP A CA 1
ATOM 636 C C . ASP A 1 85 ? -8.146 5.079 10.308 1.00 71.62 85 ASP A C 1
ATOM 638 O O . ASP A 1 85 ? -8.137 4.555 9.185 1.00 71.62 85 ASP A O 1
ATOM 642 N N . ILE A 1 86 ? -8.161 6.411 10.458 1.00 75.81 86 ILE A N 1
ATOM 643 C CA . ILE A 1 86 ? -8.076 7.353 9.338 1.00 75.81 86 ILE A CA 1
ATOM 644 C C . ILE A 1 86 ? -6.662 7.332 8.755 1.00 75.81 86 ILE A C 1
ATOM 646 O O . ILE A 1 86 ? -6.517 7.282 7.532 1.00 75.81 86 ILE A O 1
ATOM 650 N N . ALA A 1 87 ? -5.632 7.363 9.600 1.00 82.19 87 ALA A N 1
ATOM 651 C CA . ALA A 1 87 ? -4.238 7.342 9.179 1.00 82.19 87 ALA A CA 1
ATOM 652 C C . ALA A 1 87 ? -3.898 6.056 8.406 1.00 82.19 87 ALA A C 1
ATOM 654 O O . ALA A 1 87 ? -3.240 6.142 7.367 1.00 82.19 87 ALA A O 1
ATOM 655 N N . ASP A 1 88 ? -4.421 4.902 8.822 1.00 79.06 88 ASP A N 1
ATOM 656 C CA . ASP A 1 88 ? -4.219 3.618 8.132 1.00 79.06 88 ASP A CA 1
ATOM 657 C C . ASP A 1 88 ? -4.883 3.580 6.765 1.00 79.06 88 ASP A C 1
ATOM 659 O O . ASP A 1 88 ? -4.282 3.198 5.753 1.00 79.06 88 ASP A O 1
ATOM 663 N N . THR A 1 89 ? -6.136 4.037 6.725 1.00 84.06 89 THR A N 1
ATOM 664 C CA . THR A 1 89 ? -6.907 4.124 5.487 1.00 84.06 89 THR A CA 1
ATOM 665 C C . THR A 1 89 ? -6.203 5.041 4.491 1.00 84.06 89 THR A C 1
ATOM 667 O O . THR A 1 89 ? -6.068 4.696 3.315 1.00 84.06 89 THR A O 1
ATOM 670 N N . VAL A 1 90 ? -5.718 6.195 4.957 1.00 88.69 90 VAL A N 1
ATOM 671 C CA . VAL A 1 90 ? -5.004 7.175 4.134 1.00 88.69 90 VAL A CA 1
ATOM 672 C C . VAL A 1 90 ? -3.648 6.636 3.681 1.00 88.69 90 VAL A C 1
ATOM 674 O O . VAL A 1 90 ? -3.314 6.822 2.512 1.00 88.69 90 VAL A O 1
ATOM 677 N N . LEU A 1 91 ? -2.905 5.913 4.527 1.00 91.62 91 LEU A N 1
ATOM 678 C CA . LEU A 1 91 ? -1.625 5.298 4.162 1.00 91.62 91 LEU A CA 1
ATOM 679 C C . LEU A 1 91 ? -1.781 4.322 2.990 1.00 91.62 91 LEU A C 1
ATOM 681 O O . LEU A 1 91 ? -1.102 4.458 1.967 1.00 91.62 91 LEU A O 1
ATOM 685 N N . ILE A 1 92 ? -2.697 3.359 3.114 1.00 91.00 92 ILE A N 1
ATOM 686 C CA . ILE A 1 92 ? -2.914 2.324 2.096 1.00 91.00 92 ILE A CA 1
ATOM 687 C C . ILE A 1 92 ? -3.542 2.928 0.839 1.00 91.00 92 ILE A C 1
ATOM 689 O O . ILE A 1 92 ? -3.006 2.766 -0.261 1.00 91.00 92 ILE A O 1
ATOM 693 N N . CYS A 1 93 ? -4.661 3.645 0.986 1.00 92.56 93 CYS A N 1
ATOM 694 C CA . CYS A 1 93 ? -5.375 4.200 -0.161 1.00 92.56 93 CYS A CA 1
ATOM 695 C C . CYS A 1 93 ? -4.529 5.253 -0.873 1.00 92.56 93 CYS A C 1
ATOM 697 O O . CYS A 1 93 ? -4.456 5.239 -2.097 1.00 92.56 93 CYS A O 1
ATOM 699 N N . GLY A 1 94 ? -3.862 6.138 -0.131 1.00 92.75 94 GLY A N 1
ATOM 700 C CA . GLY A 1 94 ? -2.982 7.169 -0.678 1.00 92.75 94 GLY A CA 1
ATOM 701 C C . GLY A 1 94 ? -1.837 6.574 -1.488 1.00 92.75 94 GLY A C 1
ATOM 702 O O . GLY A 1 94 ? -1.603 6.990 -2.623 1.00 92.75 94 GLY A O 1
ATOM 703 N N . THR A 1 95 ? -1.177 5.545 -0.952 1.00 93.31 95 THR A N 1
ATOM 704 C CA . THR A 1 95 ? -0.076 4.862 -1.646 1.00 93.31 95 THR A CA 1
ATOM 705 C C . THR A 1 95 ? -0.560 4.157 -2.913 1.00 93.31 95 THR A C 1
ATOM 707 O O . THR A 1 95 ? 0.017 4.365 -3.981 1.00 93.31 95 THR A O 1
ATOM 710 N N . LEU A 1 96 ? -1.649 3.381 -2.840 1.00 92.88 96 LEU A N 1
ATOM 711 C CA . LEU A 1 96 ? -2.213 2.703 -4.013 1.00 92.88 96 LEU A CA 1
ATOM 712 C C . LEU A 1 96 ? -2.713 3.700 -5.067 1.00 92.88 96 LEU A C 1
ATOM 714 O O . LEU A 1 96 ? -2.485 3.486 -6.255 1.00 92.88 96 LEU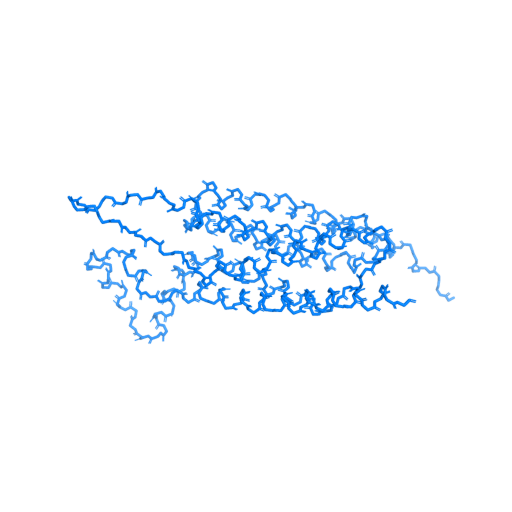 A O 1
ATOM 718 N N . MET A 1 97 ? -3.333 4.810 -4.657 1.00 92.94 97 MET A N 1
ATOM 719 C CA . MET A 1 97 ? -3.739 5.884 -5.569 1.00 92.94 97 MET A CA 1
ATOM 720 C C . MET A 1 97 ? -2.538 6.539 -6.248 1.00 92.94 97 MET A C 1
ATOM 722 O O . MET A 1 97 ? -2.5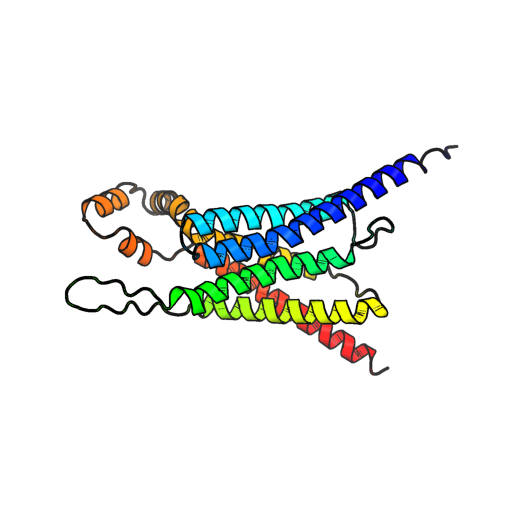93 6.774 -7.450 1.00 92.94 97 MET A O 1
ATOM 726 N N . ALA A 1 98 ? -1.451 6.807 -5.521 1.00 90.81 98 ALA A N 1
ATOM 727 C CA . ALA A 1 98 ? -0.233 7.362 -6.106 1.00 90.81 98 ALA A CA 1
ATOM 728 C C . ALA A 1 98 ? 0.399 6.392 -7.116 1.00 90.81 98 ALA A C 1
ATOM 730 O O . ALA A 1 98 ? 0.780 6.806 -8.209 1.00 90.81 98 ALA A O 1
ATOM 731 N N . MET A 1 99 ? 0.449 5.095 -6.795 1.00 88.56 99 MET A N 1
ATOM 732 C CA . MET A 1 99 ? 0.930 4.070 -7.726 1.00 88.56 99 MET A CA 1
ATOM 733 C C . MET A 1 99 ? 0.045 3.971 -8.972 1.00 88.56 99 MET A C 1
ATOM 735 O O . MET A 1 99 ? 0.563 3.996 -10.085 1.00 88.56 99 MET A O 1
ATOM 739 N N . LEU A 1 100 ? -1.281 3.914 -8.806 1.00 89.50 100 LEU A N 1
ATOM 740 C CA . LEU A 1 100 ? -2.227 3.927 -9.924 1.00 89.50 100 LEU A CA 1
ATOM 741 C C . LEU A 1 100 ? -2.050 5.191 -10.767 1.00 89.50 100 LEU A C 1
ATOM 743 O O . LEU A 1 100 ? -1.957 5.095 -11.985 1.00 89.50 100 LEU A O 1
ATOM 747 N N . TYR A 1 101 ? -1.940 6.363 -10.139 1.00 88.81 101 TYR A N 1
ATOM 748 C CA . TYR A 1 101 ? -1.729 7.620 -10.848 1.00 88.81 101 TYR A CA 1
ATOM 749 C C . TYR A 1 101 ? -0.482 7.563 -11.729 1.00 88.81 101 TYR A C 1
ATOM 751 O O . TYR A 1 101 ? -0.527 7.937 -12.896 1.00 88.81 101 TYR A O 1
ATOM 759 N N . VAL A 1 102 ? 0.628 7.059 -11.197 1.00 81.69 102 VAL A N 1
ATOM 760 C CA . VAL A 1 102 ? 1.878 6.979 -11.948 1.00 81.69 102 VAL A CA 1
ATOM 761 C C . VAL A 1 102 ? 1.788 5.966 -13.093 1.00 81.69 102 VAL A C 1
ATOM 763 O O . VAL A 1 102 ? 2.190 6.285 -14.211 1.00 81.69 102 VAL A O 1
ATOM 766 N N . VAL A 1 103 ? 1.189 4.795 -12.851 1.00 78.56 103 VAL A N 1
ATOM 767 C CA . VAL A 1 103 ? 0.969 3.755 -13.872 1.00 78.56 103 VAL A CA 1
ATOM 768 C C . VAL A 1 103 ? 0.043 4.236 -14.997 1.00 78.56 103 VAL A C 1
ATOM 770 O O . VAL A 1 103 ? 0.282 3.911 -16.156 1.00 78.56 103 VAL A O 1
ATOM 773 N N . PHE A 1 104 ? -0.997 5.014 -14.683 1.00 77.19 104 PHE A N 1
ATOM 774 C CA . PHE A 1 104 ? -1.988 5.469 -15.665 1.00 77.19 104 PHE A CA 1
ATOM 775 C C . PHE A 1 104 ? -1.639 6.793 -16.350 1.00 77.19 104 PHE A C 1
ATOM 777 O O . PHE A 1 104 ? -1.835 6.921 -17.555 1.00 77.19 104 PHE A O 1
ATOM 784 N N . PHE A 1 105 ? -1.176 7.788 -15.592 1.00 67.94 105 PHE A N 1
ATOM 785 C CA . PHE A 1 105 ? -1.036 9.168 -16.063 1.00 67.94 105 PHE A CA 1
ATOM 786 C C . PHE A 1 105 ? 0.419 9.575 -16.291 1.00 67.94 105 PHE A C 1
ATOM 788 O O . PHE A 1 105 ? 0.717 10.224 -17.289 1.00 67.94 105 PHE A O 1
ATOM 795 N N . ALA A 1 106 ? 1.342 9.208 -15.396 1.00 60.22 106 ALA A N 1
ATOM 796 C CA . ALA A 1 106 ? 2.735 9.654 -15.516 1.00 60.22 106 ALA A CA 1
ATOM 797 C C . ALA A 1 106 ? 3.518 8.872 -16.588 1.00 60.22 106 ALA A C 1
ATOM 799 O O . ALA A 1 106 ? 4.333 9.452 -17.303 1.00 60.22 106 ALA A O 1
ATOM 800 N N . GLN A 1 107 ? 3.237 7.574 -16.754 1.00 58.44 107 GLN A N 1
ATOM 801 C CA . GLN A 1 107 ? 3.918 6.712 -17.733 1.00 58.44 107 GLN A CA 1
ATOM 802 C C . GLN A 1 107 ? 3.446 6.885 -19.188 1.00 58.44 107 GLN A C 1
ATOM 804 O O . GLN A 1 107 ? 3.944 6.201 -20.078 1.00 58.44 107 GLN A O 1
ATOM 809 N N . GLN A 1 108 ? 2.539 7.823 -19.471 1.00 51.50 108 GLN A N 1
ATOM 810 C CA . GLN A 1 108 ? 2.037 8.072 -20.827 1.00 51.50 108 GLN A CA 1
ATOM 811 C C . GLN A 1 108 ? 3.035 8.843 -21.726 1.00 51.50 108 GLN A C 1
ATOM 813 O O . GLN A 1 108 ? 2.718 9.143 -22.877 1.00 51.50 108 GLN A O 1
ATOM 818 N N . THR A 1 109 ? 4.239 9.159 -21.226 1.00 46.81 109 THR A N 1
ATOM 819 C CA . THR A 1 109 ? 5.110 10.205 -21.796 1.00 46.81 109 THR A CA 1
ATOM 820 C C . THR A 1 109 ? 6.582 9.807 -21.971 1.00 46.81 109 THR A C 1
ATOM 822 O O . THR A 1 109 ? 7.464 10.634 -21.776 1.00 46.81 109 THR A O 1
ATOM 825 N N . GLU A 1 110 ? 6.889 8.574 -22.378 1.00 47.34 110 GLU A N 1
ATOM 826 C CA . GLU A 1 110 ? 8.236 8.256 -22.884 1.00 47.34 110 GLU A CA 1
ATOM 827 C C . GLU A 1 110 ? 8.178 7.775 -24.339 1.00 47.34 110 GLU A C 1
ATOM 829 O O . GLU A 1 110 ? 7.893 6.616 -24.633 1.00 47.34 110 GLU A O 1
ATOM 834 N N . MET A 1 111 ? 8.467 8.692 -25.272 1.00 45.44 111 MET A N 1
ATOM 835 C CA . MET A 1 111 ? 8.944 8.317 -26.604 1.00 45.44 111 MET A CA 1
ATOM 836 C C . MET A 1 111 ? 10.417 7.930 -26.478 1.00 45.44 111 MET A C 1
ATOM 838 O O . MET A 1 111 ? 11.283 8.794 -26.353 1.00 45.44 111 MET A O 1
ATOM 842 N N . VAL A 1 112 ? 10.702 6.631 -26.498 1.00 46.25 112 VAL A N 1
ATOM 843 C CA . VAL A 1 112 ? 12.070 6.124 -26.629 1.00 46.25 112 VAL A CA 1
ATOM 844 C C . VAL A 1 112 ? 12.419 6.117 -28.118 1.00 46.25 112 VAL A C 1
ATOM 846 O O . VAL A 1 112 ? 11.841 5.361 -28.894 1.00 46.25 112 VAL A O 1
ATOM 849 N N . TYR A 1 113 ? 13.345 6.984 -28.528 1.00 47.09 113 TYR A N 1
ATOM 850 C CA . TYR A 1 113 ? 13.856 7.025 -29.898 1.00 47.09 113 TYR A CA 1
ATOM 851 C C . TYR A 1 113 ? 14.936 5.950 -30.052 1.00 47.09 113 TYR A C 1
ATOM 853 O O . TYR A 1 113 ? 16.071 6.147 -29.620 1.00 47.09 113 TYR A O 1
ATOM 861 N N . ILE A 1 114 ? 14.590 4.811 -30.655 1.00 45.47 114 ILE A N 1
ATOM 862 C CA . ILE A 1 114 ? 15.557 3.778 -31.050 1.00 45.47 114 ILE A CA 1
ATOM 863 C C . ILE A 1 114 ? 15.641 3.766 -32.580 1.00 45.47 114 ILE A C 1
ATOM 865 O O . ILE A 1 114 ? 14.872 3.081 -33.243 1.00 45.47 114 ILE A O 1
ATOM 869 N N . GLY A 1 115 ? 16.579 4.529 -33.148 1.00 59.38 115 GLY A N 1
ATOM 870 C CA . GLY A 1 115 ? 16.819 4.565 -34.598 1.00 59.38 115 GLY A CA 1
ATOM 871 C C . GLY A 1 115 ? 15.806 5.388 -35.412 1.00 59.38 115 GLY A C 1
ATOM 872 O O . GLY A 1 115 ? 15.097 6.235 -34.874 1.00 59.38 115 GLY A O 1
ATOM 873 N N . GLU A 1 116 ? 15.799 5.172 -36.734 1.00 59.94 116 GLU A N 1
ATOM 874 C CA . GLU A 1 116 ? 14.941 5.871 -37.718 1.00 59.94 116 GLU A CA 1
ATOM 875 C C . GLU A 1 116 ? 13.481 5.364 -37.697 1.00 59.94 116 GLU A C 1
ATOM 877 O O . GLU A 1 116 ? 12.571 6.031 -38.193 1.00 59.94 116 GLU A O 1
ATOM 882 N N . ASP A 1 117 ? 13.243 4.232 -37.026 1.00 50.12 117 ASP A N 1
ATOM 883 C CA . ASP A 1 117 ? 11.929 3.630 -36.841 1.00 50.12 117 ASP A CA 1
ATOM 884 C C . ASP A 1 117 ? 11.372 3.956 -35.448 1.00 50.12 117 ASP A C 1
ATOM 886 O O . ASP A 1 117 ? 11.882 3.530 -34.412 1.00 50.12 117 ASP A O 1
ATOM 890 N N . ASN A 1 118 ? 10.275 4.715 -35.415 1.00 46.00 118 ASN A N 1
ATOM 891 C CA . ASN A 1 118 ? 9.563 5.060 -34.186 1.00 46.00 118 ASN A CA 1
ATOM 892 C C . ASN A 1 118 ? 8.851 3.823 -33.604 1.00 46.00 118 ASN A C 1
ATOM 894 O O . ASN A 1 118 ? 7.664 3.605 -33.859 1.00 46.00 118 ASN A O 1
ATOM 898 N N . ILE A 1 119 ? 9.548 3.011 -32.807 1.00 48.91 119 ILE A N 1
ATOM 899 C CA . ILE A 1 119 ? 8.928 1.896 -32.080 1.00 48.91 119 ILE A CA 1
ATOM 900 C C . ILE A 1 119 ? 8.163 2.465 -30.879 1.00 48.91 119 ILE A C 1
ATOM 902 O O . ILE A 1 119 ? 8.734 2.829 -29.852 1.00 48.91 119 ILE A O 1
ATOM 906 N N . ARG A 1 120 ? 6.835 2.545 -31.005 1.00 45.59 120 ARG A N 1
ATOM 907 C CA . ARG A 1 120 ? 5.938 2.821 -29.878 1.00 45.59 120 ARG A CA 1
ATOM 908 C C . ARG A 1 120 ? 5.928 1.603 -28.955 1.00 45.59 120 ARG A C 1
ATOM 910 O O . ARG A 1 120 ? 5.252 0.620 -29.242 1.00 45.59 120 ARG A O 1
ATOM 917 N N . THR A 1 121 ? 6.650 1.661 -27.840 1.00 44.47 121 THR A N 1
ATOM 918 C CA . THR A 1 121 ? 6.480 0.688 -26.753 1.00 44.47 121 THR A CA 1
ATOM 919 C C . THR A 1 121 ? 5.165 0.997 -26.040 1.00 44.47 121 THR A C 1
ATOM 921 O O . THR A 1 121 ? 5.121 1.757 -25.076 1.00 44.47 121 THR A O 1
ATOM 924 N N . GLU A 1 122 ? 4.062 0.448 -26.549 1.00 45.78 122 GLU A N 1
ATOM 925 C CA . GLU A 1 122 ? 2.761 0.500 -25.883 1.00 45.78 122 GLU A CA 1
ATOM 926 C C . GLU A 1 122 ? 2.835 -0.333 -24.598 1.00 45.78 122 GLU A C 1
ATOM 928 O O . GLU A 1 122 ? 2.707 -1.558 -24.606 1.00 45.78 122 GLU A O 1
ATOM 933 N N . ARG A 1 123 ? 3.110 0.322 -23.467 1.00 49.81 123 ARG A N 1
ATOM 934 C CA . ARG A 1 123 ? 3.132 -0.354 -22.171 1.00 49.81 123 ARG A CA 1
ATOM 935 C C . ARG A 1 123 ? 1.695 -0.686 -21.765 1.00 49.81 123 ARG A C 1
ATOM 937 O O . ARG A 1 123 ? 0.890 0.206 -21.509 1.00 49.81 123 ARG A O 1
ATOM 944 N N . GLN A 1 124 ? 1.373 -1.980 -21.749 1.00 53.16 124 GLN A N 1
ATOM 945 C CA . GLN A 1 124 ? 0.050 -2.488 -21.394 1.00 53.16 124 GLN A CA 1
ATOM 946 C C . GLN A 1 124 ? -0.298 -2.141 -19.941 1.00 53.16 124 GLN A C 1
ATOM 948 O O . GLN A 1 124 ? 0.493 -2.371 -19.026 1.00 53.16 124 GLN A O 1
ATOM 953 N N . ILE A 1 125 ? -1.508 -1.616 -19.734 1.00 59.75 125 ILE A N 1
ATOM 954 C CA . ILE A 1 125 ? -2.109 -1.473 -18.407 1.00 59.75 125 ILE A CA 1
ATOM 955 C C . ILE A 1 125 ? -2.292 -2.881 -17.839 1.00 59.75 125 ILE A C 1
ATOM 957 O O . ILE A 1 125 ? -3.060 -3.680 -18.381 1.00 59.75 125 ILE A O 1
ATOM 961 N N . ASP A 1 126 ? -1.592 -3.184 -16.749 1.00 74.06 126 ASP A N 1
ATOM 962 C CA . ASP A 1 126 ? -1.729 -4.465 -16.067 1.00 74.06 126 ASP A CA 1
ATOM 963 C C . ASP A 1 126 ? -3.031 -4.468 -15.251 1.00 74.06 126 ASP A C 1
ATOM 965 O O . ASP A 1 126 ? -3.069 -4.089 -14.077 1.00 74.06 126 ASP A O 1
ATOM 969 N N . TRP A 1 127 ? -4.135 -4.863 -15.894 1.00 81.50 127 TRP A N 1
ATOM 970 C CA . TRP A 1 127 ? -5.455 -4.993 -15.262 1.00 81.50 127 TRP A CA 1
ATOM 971 C C . TRP A 1 127 ? -5.418 -5.850 -13.993 1.00 81.50 127 TRP A C 1
ATOM 973 O O . TRP A 1 127 ? -6.238 -5.656 -13.093 1.00 81.50 127 TRP A O 1
ATOM 983 N N . TRP A 1 128 ? -4.440 -6.751 -13.889 1.00 84.88 128 TRP A N 1
ATOM 984 C CA . TRP A 1 128 ? -4.222 -7.581 -12.716 1.00 84.88 128 TRP A CA 1
ATOM 985 C C . TRP A 1 128 ? -3.825 -6.784 -11.465 1.00 84.88 128 TRP A C 1
ATOM 987 O O . TRP A 1 128 ? -4.105 -7.226 -10.354 1.00 84.88 128 TRP A O 1
ATOM 997 N N . PHE A 1 129 ? -3.226 -5.601 -11.620 1.00 87.94 129 PHE A N 1
ATOM 998 C CA . PHE A 1 129 ? -2.954 -4.661 -10.528 1.00 87.94 129 PHE A CA 1
ATOM 999 C C . PHE A 1 129 ? -4.131 -3.715 -10.267 1.00 87.94 129 PHE A C 1
ATOM 1001 O O . PHE A 1 129 ? -4.494 -3.449 -9.120 1.00 87.94 129 PHE A O 1
ATOM 1008 N N . VAL A 1 130 ? -4.745 -3.213 -11.338 1.00 89.00 130 VAL A N 1
ATOM 1009 C CA . VAL A 1 130 ? -5.771 -2.163 -11.267 1.00 89.00 130 VAL A CA 1
ATOM 1010 C C . VAL A 1 130 ? -7.011 -2.638 -10.517 1.00 89.00 130 VAL A C 1
ATOM 1012 O O . VAL A 1 130 ? -7.520 -1.936 -9.644 1.00 89.00 130 VAL A O 1
ATOM 1015 N N . VAL A 1 131 ? -7.493 -3.839 -10.840 1.00 91.25 131 VAL A N 1
ATOM 1016 C CA . VAL A 1 131 ? -8.721 -4.390 -10.256 1.00 91.25 131 VAL A CA 1
ATOM 1017 C C . VAL A 1 131 ? -8.640 -4.529 -8.728 1.00 91.25 131 VAL A C 1
ATOM 1019 O O . VAL A 1 131 ? -9.499 -3.953 -8.054 1.00 91.25 131 VAL A O 1
ATOM 1022 N N . PRO A 1 132 ? -7.646 -5.223 -8.134 1.00 93.19 132 PRO A N 1
ATOM 1023 C CA . PRO A 1 132 ? -7.579 -5.354 -6.680 1.00 93.19 132 PRO A CA 1
ATOM 1024 C C . PRO A 1 132 ? -7.345 -4.004 -5.995 1.00 93.19 132 PRO A C 1
ATOM 1026 O O . PRO A 1 132 ? -7.938 -3.758 -4.945 1.00 93.19 132 PRO A O 1
ATOM 1029 N N . ALA A 1 133 ? -6.559 -3.102 -6.595 1.00 92.81 133 ALA A N 1
ATOM 1030 C CA . ALA A 1 133 ? -6.322 -1.773 -6.038 1.00 92.81 133 ALA A CA 1
ATOM 1031 C C . ALA A 1 133 ? -7.617 -0.945 -5.944 1.00 92.81 133 ALA A C 1
ATOM 1033 O O . ALA A 1 133 ? -7.899 -0.368 -4.894 1.00 92.81 133 ALA A O 1
ATOM 1034 N N . ILE A 1 134 ? -8.447 -0.939 -6.995 1.00 92.38 134 ILE A N 1
ATOM 1035 C CA . ILE A 1 134 ? -9.746 -0.247 -6.983 1.00 92.38 134 ILE A CA 1
ATOM 1036 C C . ILE A 1 134 ? -10.691 -0.865 -5.948 1.00 92.38 134 ILE A C 1
ATOM 1038 O O . ILE A 1 134 ? -11.340 -0.124 -5.212 1.00 92.38 134 ILE A O 1
ATOM 1042 N N . ILE A 1 135 ? -10.763 -2.199 -5.863 1.00 92.81 135 ILE A N 1
ATOM 1043 C CA . ILE A 1 135 ? -11.610 -2.892 -4.877 1.00 92.81 135 ILE A CA 1
ATOM 1044 C C . ILE A 1 135 ? -11.234 -2.468 -3.453 1.00 92.81 135 ILE A C 1
ATOM 1046 O O . ILE A 1 135 ? -12.117 -2.133 -2.662 1.00 92.81 135 ILE A O 1
ATOM 1050 N N . ILE A 1 136 ? -9.935 -2.450 -3.140 1.00 93.19 136 ILE A N 1
ATOM 1051 C CA . ILE A 1 136 ? -9.421 -2.045 -1.828 1.00 93.19 136 ILE A CA 1
ATOM 1052 C C . ILE A 1 136 ? -9.767 -0.583 -1.546 1.00 93.19 136 ILE A C 1
ATOM 1054 O O . ILE A 1 136 ? -10.405 -0.305 -0.535 1.00 93.19 136 ILE A O 1
ATOM 1058 N N . ILE A 1 137 ? -9.412 0.340 -2.448 1.00 92.25 137 ILE A N 1
ATOM 1059 C CA . ILE A 1 137 ? -9.659 1.778 -2.257 1.00 92.25 137 ILE A CA 1
ATOM 1060 C C . ILE A 1 137 ? -11.153 2.046 -2.062 1.00 92.25 137 ILE A C 1
ATOM 1062 O O . ILE A 1 137 ? -11.542 2.715 -1.108 1.00 92.25 137 ILE A O 1
ATOM 1066 N N . ALA A 1 138 ? -12.004 1.500 -2.934 1.00 89.50 138 ALA A N 1
ATOM 1067 C CA . ALA A 1 138 ? -13.445 1.700 -2.849 1.00 89.50 138 ALA A CA 1
ATOM 1068 C C . ALA A 1 138 ? -13.996 1.203 -1.507 1.00 89.50 138 ALA A C 1
ATOM 1070 O O . ALA A 1 138 ? -14.761 1.909 -0.851 1.00 89.50 138 ALA A O 1
ATOM 1071 N N . ARG A 1 139 ? -13.583 0.011 -1.066 1.00 87.12 139 ARG A N 1
ATOM 1072 C CA . ARG A 1 139 ? -14.037 -0.565 0.200 1.00 87.12 139 ARG A CA 1
ATOM 1073 C C . ARG A 1 139 ? -13.554 0.241 1.398 1.00 87.12 139 ARG A C 1
ATOM 1075 O O . ARG A 1 139 ? -14.370 0.537 2.268 1.00 87.12 139 ARG A O 1
ATOM 1082 N N . GLU A 1 140 ? -12.265 0.564 1.480 1.00 85.81 140 GLU A N 1
ATOM 1083 C CA . GLU A 1 140 ? -11.719 1.271 2.644 1.00 85.81 140 GLU A CA 1
ATOM 1084 C C . GLU A 1 140 ? -12.278 2.695 2.749 1.00 85.81 140 GLU A C 1
ATOM 1086 O O . GLU A 1 140 ? -12.630 3.126 3.845 1.00 85.81 140 GLU A O 1
ATOM 1091 N N . LEU A 1 141 ? -12.514 3.382 1.624 1.00 85.31 141 LEU A N 1
ATOM 1092 C CA . LEU A 1 141 ? -13.236 4.659 1.628 1.00 85.31 141 LEU A CA 1
ATOM 1093 C C . LEU A 1 141 ? -14.691 4.500 2.090 1.00 85.31 141 LEU A C 1
ATOM 1095 O O . LEU A 1 141 ? -15.157 5.293 2.904 1.00 85.31 141 LEU A O 1
ATOM 1099 N N . LEU A 1 142 ? -15.414 3.478 1.618 1.00 82.62 142 LEU A N 1
ATOM 1100 C CA . LEU A 1 142 ? -16.793 3.223 2.050 1.00 82.62 142 LEU A CA 1
ATOM 1101 C C . LEU A 1 142 ? -16.874 2.931 3.552 1.00 82.62 142 LEU A C 1
ATOM 1103 O O . LEU A 1 142 ? -17.700 3.518 4.247 1.00 82.62 142 LEU A O 1
ATOM 1107 N N . VAL A 1 143 ? -16.018 2.048 4.069 1.00 76.56 143 VAL A N 1
ATOM 1108 C CA . VAL A 1 143 ? -16.003 1.697 5.496 1.00 76.56 143 VAL A CA 1
ATOM 1109 C C . VAL A 1 143 ? -15.526 2.871 6.347 1.00 76.56 143 VAL A C 1
ATOM 1111 O O . VAL A 1 143 ? -16.135 3.132 7.382 1.00 76.56 143 VAL A O 1
ATOM 1114 N N . GLY A 1 144 ? -14.517 3.618 5.896 1.00 74.75 144 GLY A N 1
ATOM 1115 C CA . GLY A 1 144 ? -14.058 4.840 6.556 1.00 74.75 144 GLY A CA 1
ATOM 1116 C C . GLY A 1 144 ? -15.158 5.900 6.648 1.00 74.75 144 GLY A C 1
ATOM 1117 O O . GLY A 1 144 ? -15.379 6.462 7.718 1.00 74.75 144 GLY A O 1
ATOM 1118 N N . LEU A 1 145 ? -15.924 6.119 5.572 1.00 75.25 145 LEU A N 1
ATOM 1119 C CA . LEU A 1 145 ? -17.076 7.029 5.577 1.00 75.25 145 LEU A CA 1
ATOM 1120 C C . LEU A 1 145 ? -18.197 6.548 6.508 1.00 75.25 145 LEU A C 1
ATOM 1122 O O . LEU A 1 145 ? -18.784 7.354 7.230 1.00 75.25 145 LEU A O 1
ATOM 1126 N N . LEU A 1 146 ? -18.489 5.244 6.516 1.00 72.25 146 LEU A N 1
ATOM 1127 C CA . LEU A 1 146 ? -19.507 4.657 7.391 1.00 72.25 146 LEU A CA 1
ATOM 1128 C C . LEU A 1 146 ? -19.126 4.787 8.869 1.00 72.25 146 LEU A C 1
ATOM 1130 O O . LEU A 1 146 ? -19.939 5.271 9.656 1.00 72.25 146 LEU A O 1
ATOM 1134 N N . LYS A 1 147 ? -17.886 4.425 9.232 1.00 68.81 147 LYS A N 1
ATOM 1135 C CA . LYS A 1 147 ? -17.339 4.636 10.579 1.00 68.81 147 LYS A CA 1
ATOM 1136 C C . LYS A 1 147 ? -17.388 6.123 10.939 1.00 68.81 147 LYS A C 1
ATOM 1138 O O . LYS A 1 147 ? -17.933 6.474 11.978 1.00 68.81 147 LYS A O 1
ATOM 1143 N N . GLY A 1 148 ? -16.922 7.001 10.048 1.00 65.50 148 GLY A N 1
ATOM 1144 C CA . GLY A 1 148 ? -16.915 8.454 10.238 1.00 65.50 148 GLY A CA 1
ATOM 1145 C C . GLY A 1 148 ? -18.294 9.055 10.533 1.00 65.50 148 GLY A C 1
ATOM 1146 O O . GLY A 1 148 ? -18.421 9.924 11.394 1.00 65.50 148 GLY A O 1
ATOM 1147 N N . PHE A 1 149 ? -19.341 8.565 9.866 1.00 65.06 149 PHE A N 1
ATOM 1148 C CA . PHE A 1 149 ? -20.722 8.982 10.117 1.00 65.06 149 PHE A CA 1
ATOM 1149 C C . PHE A 1 149 ? -21.282 8.417 11.437 1.00 65.06 149 PHE A C 1
ATOM 1151 O O . PHE A 1 149 ? -22.029 9.097 12.144 1.00 65.06 149 PHE A O 1
ATOM 1158 N N . GLU A 1 150 ? -20.918 7.183 11.792 1.00 62.22 150 GLU A N 1
ATOM 1159 C CA . GLU A 1 150 ? -21.407 6.486 12.991 1.00 62.22 150 GLU A CA 1
ATOM 1160 C C . GLU A 1 150 ? -20.637 6.803 14.279 1.00 62.22 150 GLU A C 1
ATOM 1162 O O . GLU A 1 150 ? -21.159 6.546 15.366 1.00 62.22 150 GLU A O 1
ATOM 1167 N N . LEU A 1 151 ? -19.483 7.475 14.193 1.00 53.00 151 LEU A N 1
ATOM 1168 C CA . LEU A 1 151 ? -18.768 8.046 15.345 1.00 53.00 151 LEU A CA 1
ATOM 1169 C C . LEU A 1 151 ? -19.634 9.008 16.184 1.00 53.00 151 LEU A C 1
ATOM 1171 O O . LEU A 1 151 ? -19.289 9.302 17.325 1.00 53.00 151 LEU A O 1
ATOM 1175 N N . ASN A 1 152 ? -20.781 9.460 15.661 1.00 49.31 152 ASN A N 1
ATOM 1176 C CA . ASN A 1 152 ? -21.753 10.269 16.396 1.00 49.31 152 ASN A CA 1
ATOM 1177 C C . ASN A 1 152 ? -22.876 9.452 17.086 1.00 49.31 152 ASN A C 1
ATOM 1179 O O . ASN A 1 152 ? -23.716 10.041 17.766 1.00 49.31 152 ASN A O 1
ATOM 1183 N N . ARG A 1 153 ? -22.957 8.118 16.914 1.00 45.47 153 ARG A N 1
ATOM 1184 C CA . ARG A 1 153 ? -24.056 7.300 17.482 1.00 45.47 153 ARG A CA 1
ATOM 1185 C C . ARG A 1 153 ? -23.692 5.930 18.068 1.00 45.47 153 ARG A C 1
ATOM 1187 O O . ARG A 1 153 ? -24.377 5.528 19.005 1.00 45.47 153 ARG A O 1
ATOM 1194 N N . SER A 1 154 ? -22.663 5.218 17.605 1.00 40.94 154 SER A N 1
ATOM 1195 C CA . SER A 1 154 ? -22.295 3.913 18.191 1.00 40.94 154 SER A CA 1
ATOM 1196 C C . SER A 1 154 ? -20.910 3.437 17.755 1.00 40.94 154 SER A C 1
ATOM 1198 O O . SER A 1 154 ? -20.583 3.479 16.574 1.00 40.94 154 SER A O 1
ATOM 1200 N N . GLN A 1 155 ? -20.115 2.929 18.703 1.00 47.22 155 GLN A N 1
ATOM 1201 C CA . GLN A 1 155 ? -18.850 2.246 18.418 1.00 47.22 155 GLN A CA 1
ATOM 1202 C C . GLN A 1 155 ? -19.137 0.940 17.663 1.00 47.22 155 GLN A C 1
ATOM 1204 O O . GLN A 1 155 ? -19.597 -0.035 18.257 1.00 47.22 155 GLN A O 1
ATOM 1209 N N . ILE A 1 156 ? -18.898 0.922 16.351 1.00 51.41 156 ILE A N 1
ATOM 1210 C CA . ILE A 1 156 ? -18.926 -0.315 15.566 1.00 51.41 156 ILE A CA 1
ATOM 1211 C C . ILE A 1 156 ? -17.753 -1.176 16.039 1.00 51.41 156 ILE A C 1
ATOM 1213 O O . ILE A 1 156 ? -16.603 -0.755 15.957 1.00 51.41 156 ILE A O 1
ATOM 1217 N N . PHE A 1 157 ? -18.044 -2.370 16.552 1.00 46.62 157 PHE A N 1
ATOM 1218 C CA . PHE A 1 157 ? -17.023 -3.293 17.038 1.00 46.62 157 PHE A CA 1
ATOM 1219 C C . PHE A 1 157 ? -16.107 -3.768 15.901 1.00 46.62 157 PHE A C 1
ATOM 1221 O O . PHE A 1 157 ? -16.560 -4.347 14.909 1.00 46.62 157 PHE A O 1
ATOM 1228 N N . GLU A 1 158 ? -14.808 -3.558 16.096 1.00 52.75 158 GLU A N 1
ATOM 1229 C CA . GLU A 1 158 ? -13.705 -4.177 15.365 1.00 52.75 158 GLU A CA 1
ATOM 1230 C C . GLU A 1 158 ? -13.876 -5.711 15.349 1.00 52.75 158 GLU A C 1
ATOM 1232 O O . GLU A 1 158 ? -14.043 -6.347 16.393 1.00 52.75 158 GLU A O 1
ATOM 1237 N N . THR A 1 159 ? -13.842 -6.338 14.168 1.00 57.41 159 THR A N 1
ATOM 1238 C CA . THR A 1 159 ? -13.779 -7.809 14.067 1.00 57.41 159 THR A CA 1
ATOM 1239 C C . THR A 1 159 ? -12.339 -8.224 13.775 1.00 57.41 159 THR A C 1
ATOM 1241 O O . THR A 1 159 ? -11.713 -7.604 12.921 1.00 57.41 159 THR A O 1
ATOM 1244 N N . PRO A 1 160 ? -11.807 -9.307 14.373 1.00 58.34 160 PRO A N 1
ATOM 1245 C CA . PRO A 1 160 ? -10.408 -9.721 14.177 1.00 58.34 160 PRO A CA 1
ATOM 1246 C C . PRO A 1 160 ? -10.079 -10.102 12.721 1.00 58.34 160 PRO A C 1
ATOM 1248 O O . PRO A 1 160 ? -8.931 -10.027 12.289 1.00 58.34 160 PRO A O 1
ATOM 1251 N N . PHE A 1 161 ? -11.096 -10.452 11.923 1.00 59.66 161 PHE A N 1
ATOM 1252 C CA . PHE A 1 161 ? -10.970 -10.638 10.471 1.00 59.66 161 PHE A CA 1
ATOM 1253 C C . PHE A 1 161 ? -10.620 -9.339 9.722 1.00 59.66 161 PHE A C 1
ATOM 1255 O O . PHE A 1 161 ? -10.107 -9.386 8.604 1.00 59.66 161 PHE A O 1
ATOM 1262 N N . GLY A 1 162 ? -10.898 -8.184 10.330 1.00 62.69 162 GLY A N 1
ATOM 1263 C CA . GLY A 1 162 ? -10.573 -6.860 9.825 1.00 62.69 162 GLY A CA 1
ATOM 1264 C C . GLY A 1 162 ? -9.077 -6.556 9.818 1.00 62.69 162 GLY A C 1
ATOM 1265 O O . GLY A 1 162 ? -8.635 -5.917 8.869 1.00 62.69 162 GLY A O 1
ATOM 1266 N N . ASN A 1 163 ? -8.307 -7.060 10.784 1.00 71.81 163 ASN A N 1
ATOM 1267 C CA . ASN A 1 163 ? -6.889 -6.699 10.937 1.00 71.81 163 ASN A CA 1
ATOM 1268 C C . ASN A 1 163 ? -6.007 -7.543 10.011 1.00 71.81 163 ASN A C 1
ATOM 1270 O O . ASN A 1 163 ? -5.069 -7.036 9.399 1.00 71.81 163 ASN A O 1
ATOM 1274 N N . LEU A 1 164 ? -6.367 -8.818 9.810 1.00 79.69 164 LEU A N 1
ATOM 1275 C CA . LEU A 1 164 ? -5.653 -9.704 8.885 1.00 79.69 164 LEU A CA 1
ATOM 1276 C C . LEU A 1 164 ? -5.677 -9.174 7.444 1.00 79.69 164 LEU A C 1
ATOM 1278 O O . LEU A 1 164 ? -4.655 -9.215 6.761 1.00 79.69 164 LEU A O 1
ATOM 1282 N N . LYS A 1 165 ? -6.824 -8.658 6.975 1.00 85.19 165 LYS A N 1
ATOM 1283 C CA . LYS A 1 165 ? -6.899 -8.079 5.624 1.00 85.19 165 LYS A CA 1
ATOM 1284 C C . LYS A 1 165 ? -5.984 -6.858 5.486 1.00 85.19 165 LYS A C 1
ATOM 1286 O O . LYS A 1 165 ? -5.303 -6.744 4.474 1.00 85.19 165 LYS A O 1
ATOM 1291 N N . THR A 1 166 ? -5.929 -5.991 6.497 1.00 85.62 166 THR A N 1
ATOM 1292 C CA . THR A 1 166 ? -5.133 -4.762 6.468 1.00 85.62 166 THR A CA 1
ATOM 1293 C C . THR A 1 166 ? -3.649 -5.111 6.437 1.00 85.62 166 THR A C 1
ATOM 1295 O O . THR A 1 166 ? -2.927 -4.613 5.578 1.00 85.62 166 THR A O 1
ATOM 1298 N N . ALA A 1 167 ? -3.217 -6.071 7.261 1.00 86.62 167 ALA A N 1
ATOM 1299 C CA . ALA A 1 167 ? -1.849 -6.582 7.249 1.00 86.62 167 ALA A CA 1
ATOM 1300 C C . ALA A 1 167 ? -1.448 -7.157 5.878 1.00 86.62 167 ALA A C 1
ATOM 1302 O O . ALA A 1 167 ? -0.386 -6.825 5.352 1.00 86.62 167 ALA A O 1
ATOM 1303 N N . LEU A 1 168 ? -2.309 -7.973 5.257 1.00 91.00 168 LEU A N 1
ATOM 1304 C CA . LEU A 1 168 ? -2.052 -8.514 3.918 1.00 91.00 168 LEU A CA 1
ATOM 1305 C C . LEU A 1 168 ? -1.933 -7.404 2.870 1.00 91.00 168 LEU A C 1
ATOM 1307 O O . LEU A 1 168 ? -1.018 -7.433 2.052 1.00 91.00 168 LEU A O 1
ATOM 1311 N N . ILE A 1 169 ? -2.815 -6.404 2.909 1.00 92.75 169 ILE A N 1
ATOM 1312 C CA . ILE A 1 169 ? -2.780 -5.278 1.971 1.00 92.75 169 ILE A CA 1
ATOM 1313 C C . ILE A 1 169 ? -1.507 -4.445 2.162 1.00 92.75 169 ILE A C 1
ATOM 1315 O O . ILE A 1 169 ? -0.868 -4.091 1.170 1.00 92.75 169 ILE A O 1
ATOM 1319 N N . MET A 1 170 ? -1.096 -4.174 3.403 1.00 91.94 170 MET A N 1
ATOM 1320 C CA . MET A 1 170 ? 0.149 -3.459 3.693 1.00 91.94 170 MET A CA 1
ATOM 1321 C C . MET A 1 170 ? 1.372 -4.224 3.183 1.00 91.94 170 MET A C 1
ATOM 1323 O O . MET A 1 170 ? 2.213 -3.649 2.493 1.00 91.94 170 MET A O 1
ATOM 1327 N N . ILE A 1 171 ? 1.447 -5.530 3.452 1.00 92.12 171 ILE A N 1
ATOM 1328 C CA . ILE A 1 171 ? 2.545 -6.383 2.979 1.00 92.12 171 ILE A CA 1
ATOM 1329 C C . ILE A 1 171 ? 2.573 -6.422 1.447 1.00 92.12 171 ILE A C 1
ATOM 1331 O O . ILE A 1 171 ? 3.625 -6.204 0.847 1.00 92.12 171 ILE A O 1
ATOM 1335 N N . GLY A 1 172 ? 1.424 -6.652 0.806 1.00 92.12 172 GLY A N 1
ATOM 1336 C CA . GLY A 1 172 ? 1.310 -6.679 -0.652 1.00 92.12 172 GLY A CA 1
ATOM 1337 C C . GLY A 1 172 ? 1.738 -5.354 -1.283 1.00 92.12 172 GLY A C 1
ATOM 1338 O O . GLY A 1 172 ? 2.558 -5.345 -2.198 1.00 92.12 172 GLY A O 1
ATOM 1339 N N . THR A 1 173 ? 1.262 -4.231 -0.741 1.00 92.94 173 THR A N 1
ATOM 1340 C CA . THR A 1 173 ? 1.617 -2.882 -1.213 1.00 92.94 173 THR A CA 1
ATOM 1341 C C . THR A 1 173 ? 3.110 -2.602 -1.042 1.00 92.94 173 THR A C 1
ATOM 1343 O O . THR A 1 173 ? 3.747 -2.111 -1.971 1.00 92.94 173 THR A O 1
ATOM 1346 N N . CYS A 1 174 ? 3.699 -2.978 0.096 1.00 93.62 174 CYS A N 1
ATOM 1347 C CA . CYS A 1 174 ? 5.130 -2.815 0.351 1.00 93.62 174 CYS A CA 1
ATOM 1348 C C . CYS A 1 174 ? 5.984 -3.608 -0.651 1.00 93.62 174 CYS A C 1
ATOM 1350 O O . CYS A 1 174 ? 6.915 -3.059 -1.242 1.00 93.62 174 CYS A O 1
ATOM 1352 N N . ILE A 1 175 ? 5.632 -4.874 -0.908 1.00 91.00 175 ILE A N 1
ATOM 1353 C CA . ILE A 1 175 ? 6.332 -5.725 -1.883 1.00 91.00 175 ILE A CA 1
ATOM 1354 C C . ILE A 1 175 ? 6.211 -5.150 -3.298 1.00 91.00 175 ILE A C 1
ATOM 1356 O O . ILE A 1 175 ? 7.200 -5.117 -4.030 1.00 91.00 175 ILE A O 1
ATOM 1360 N N . LEU A 1 176 ? 5.029 -4.661 -3.686 1.00 90.25 176 LEU A N 1
ATOM 1361 C CA . LEU A 1 176 ? 4.825 -4.036 -4.996 1.00 90.25 176 LEU A CA 1
ATOM 1362 C C . LEU A 1 176 ? 5.662 -2.770 -5.157 1.00 90.25 176 LEU A C 1
ATOM 1364 O O . LEU A 1 176 ? 6.319 -2.593 -6.182 1.00 90.25 176 LEU A O 1
ATOM 1368 N N . LEU A 1 177 ? 5.688 -1.921 -4.131 1.00 90.00 177 LEU A N 1
ATOM 1369 C CA . LEU A 1 177 ? 6.458 -0.684 -4.128 1.00 90.00 177 LEU A CA 1
ATOM 1370 C C . LEU A 1 177 ? 7.967 -0.960 -4.193 1.00 90.00 177 LEU A C 1
ATOM 1372 O O . LEU A 1 177 ? 8.692 -0.273 -4.915 1.00 90.00 177 LEU A O 1
ATOM 1376 N N . ALA A 1 178 ? 8.418 -2.006 -3.492 1.00 88.50 178 ALA A N 1
ATOM 1377 C CA . ALA A 1 178 ? 9.802 -2.467 -3.475 1.00 88.50 178 ALA A CA 1
ATOM 1378 C C . ALA A 1 178 ? 10.214 -3.259 -4.725 1.00 88.50 178 ALA A C 1
ATOM 1380 O O . ALA A 1 178 ? 11.408 -3.426 -4.974 1.00 88.50 178 ALA A O 1
ATOM 1381 N N . SER A 1 179 ? 9.252 -3.735 -5.522 1.00 85.56 179 SER A N 1
ATOM 1382 C CA . SER A 1 179 ? 9.486 -4.651 -6.641 1.00 85.56 179 SER A CA 1
ATOM 1383 C C . SER A 1 179 ? 10.652 -4.250 -7.555 1.00 85.56 179 SER A C 1
ATOM 1385 O O . SER A 1 179 ? 11.492 -5.116 -7.814 1.00 85.56 179 SER A O 1
ATOM 1387 N N . PRO A 1 180 ? 10.807 -2.983 -7.995 1.00 82.38 180 PRO A N 1
ATOM 1388 C CA . PRO A 1 180 ? 11.884 -2.612 -8.915 1.00 82.38 180 PRO A CA 1
ATOM 1389 C C . PRO A 1 180 ? 13.291 -2.914 -8.381 1.00 82.38 180 PRO A C 1
ATOM 1391 O O . PRO A 1 180 ? 14.101 -3.521 -9.081 1.00 82.38 180 PRO A O 1
ATOM 1394 N N . TRP A 1 181 ? 13.579 -2.556 -7.127 1.00 80.12 181 TRP A N 1
ATOM 1395 C CA . TRP A 1 181 ? 14.901 -2.771 -6.529 1.00 80.12 181 TRP A CA 1
ATOM 1396 C C . TRP A 1 181 ? 15.044 -4.166 -5.915 1.00 80.12 181 TRP A C 1
ATOM 1398 O O . TRP A 1 181 ? 16.113 -4.770 -5.990 1.00 80.12 181 TRP A O 1
ATOM 1408 N N . LEU A 1 182 ? 13.964 -4.706 -5.346 1.00 81.06 182 LEU A N 1
ATOM 1409 C CA . LEU A 1 182 ? 13.961 -6.027 -4.727 1.00 81.06 182 LEU A CA 1
ATOM 1410 C C . LEU A 1 182 ? 14.142 -7.126 -5.780 1.00 81.06 182 LEU A C 1
ATOM 1412 O O . LEU A 1 182 ? 14.854 -8.095 -5.539 1.00 81.06 182 LEU A O 1
ATOM 1416 N N . SER A 1 183 ? 13.582 -6.942 -6.979 1.00 77.12 183 SER A N 1
ATOM 1417 C CA . SER A 1 183 ? 13.838 -7.839 -8.112 1.00 77.12 183 SER A CA 1
ATOM 1418 C C . SER A 1 183 ? 15.310 -7.807 -8.504 1.00 77.12 183 SER A C 1
ATOM 1420 O O . SER A 1 183 ? 15.933 -8.857 -8.574 1.00 77.12 183 SER A O 1
ATOM 1422 N N . ALA A 1 184 ? 15.898 -6.616 -8.660 1.00 73.50 184 ALA A N 1
ATOM 1423 C CA . ALA A 1 184 ? 17.315 -6.478 -8.999 1.00 73.50 184 ALA A CA 1
ATOM 1424 C C . ALA A 1 184 ? 18.243 -7.152 -7.969 1.00 73.50 184 ALA A C 1
ATOM 1426 O O . ALA A 1 184 ? 19.282 -7.699 -8.338 1.00 73.50 184 ALA A O 1
ATOM 1427 N N . LEU A 1 185 ? 17.853 -7.148 -6.691 1.00 75.19 185 LEU A N 1
ATOM 1428 C CA . LEU A 1 185 ? 18.585 -7.823 -5.621 1.00 75.19 185 LEU A CA 1
ATOM 1429 C C . LEU A 1 185 ? 18.408 -9.352 -5.642 1.00 75.19 185 LEU A C 1
ATOM 1431 O O . LEU A 1 185 ? 19.359 -10.080 -5.363 1.00 75.19 185 LEU A O 1
ATOM 1435 N N . LEU A 1 186 ? 17.202 -9.844 -5.939 1.00 75.06 186 LEU A N 1
ATOM 1436 C CA . LEU A 1 186 ? 16.860 -11.266 -5.841 1.00 75.06 186 LEU A CA 1
ATOM 1437 C C . LEU A 1 186 ? 17.156 -12.066 -7.112 1.00 75.06 186 LEU A C 1
ATOM 1439 O O . LEU A 1 186 ? 17.430 -13.261 -7.001 1.00 75.06 186 LEU A O 1
ATOM 1443 N N . THR A 1 187 ? 17.151 -11.447 -8.296 1.00 71.94 187 THR A N 1
ATOM 1444 C CA . THR A 1 187 ? 17.417 -12.131 -9.575 1.00 71.94 187 THR A CA 1
ATOM 1445 C C . THR A 1 187 ? 18.701 -12.978 -9.543 1.00 71.94 187 THR A C 1
ATOM 1447 O O . THR A 1 187 ? 18.617 -14.160 -9.873 1.00 71.94 187 THR A O 1
ATOM 1450 N N . PRO A 1 188 ? 19.861 -12.489 -9.046 1.00 70.06 188 PRO A N 1
ATOM 1451 C CA . PRO A 1 188 ? 21.081 -13.302 -8.982 1.00 70.06 188 PRO A CA 1
ATOM 1452 C C . PRO A 1 188 ? 20.959 -14.546 -8.088 1.00 70.06 188 PRO A C 1
ATOM 1454 O O . PRO A 1 188 ? 21.572 -15.575 -8.369 1.00 70.06 188 PRO A O 1
ATOM 1457 N N . ILE A 1 189 ? 20.175 -14.462 -7.009 1.00 69.56 189 ILE A N 1
ATOM 1458 C CA . ILE A 1 189 ? 19.965 -15.563 -6.057 1.00 69.56 189 ILE A CA 1
ATOM 1459 C C . ILE A 1 189 ? 19.024 -16.601 -6.664 1.00 69.56 189 ILE A C 1
ATOM 1461 O O . ILE A 1 189 ? 19.289 -17.799 -6.585 1.00 69.56 189 ILE A O 1
ATOM 1465 N N . ILE A 1 190 ? 17.936 -16.142 -7.278 1.00 64.94 190 ILE A N 1
ATOM 1466 C CA . ILE A 1 190 ? 16.909 -17.000 -7.870 1.00 64.94 190 ILE A CA 1
ATOM 1467 C C . ILE A 1 190 ? 17.479 -17.747 -9.074 1.00 64.94 190 ILE A C 1
ATOM 1469 O O . ILE A 1 190 ? 17.346 -18.967 -9.151 1.00 64.94 190 ILE A O 1
ATOM 1473 N N . ASP A 1 191 ? 18.198 -17.054 -9.953 1.00 63.81 191 ASP A N 1
ATOM 1474 C CA . ASP A 1 191 ? 18.831 -17.670 -11.119 1.00 63.81 191 ASP A CA 1
ATOM 1475 C C . ASP A 1 191 ? 20.000 -18.581 -10.712 1.00 63.81 191 ASP A C 1
ATOM 1477 O O . ASP A 1 191 ? 20.187 -19.665 -11.283 1.00 63.81 191 ASP A O 1
ATOM 1481 N N . GLY A 1 192 ? 20.743 -18.192 -9.668 1.00 60.81 192 GLY A N 1
ATOM 1482 C CA . GLY A 1 192 ? 21.786 -19.010 -9.051 1.00 60.81 192 GLY A CA 1
ATOM 1483 C C . GLY A 1 192 ? 21.247 -20.313 -8.450 1.00 60.81 192 GLY A C 1
ATOM 1484 O O . GLY A 1 192 ? 21.849 -21.371 -8.649 1.00 60.81 192 GLY A O 1
ATOM 1485 N N . ALA A 1 193 ? 20.091 -20.263 -7.782 1.00 58.03 193 ALA A N 1
ATOM 1486 C CA . ALA A 1 193 ? 19.421 -21.422 -7.193 1.00 58.03 193 ALA A CA 1
ATOM 1487 C C . ALA A 1 193 ? 18.712 -22.303 -8.238 1.00 58.03 193 ALA A C 1
ATOM 1489 O O . ALA A 1 193 ? 18.689 -23.523 -8.092 1.00 58.03 193 ALA A O 1
ATOM 1490 N N . ALA A 1 194 ? 18.162 -21.707 -9.302 1.00 56.03 194 ALA A N 1
ATOM 1491 C CA . ALA A 1 194 ? 17.384 -22.417 -10.315 1.00 56.03 194 ALA A CA 1
ATOM 1492 C C . ALA A 1 194 ? 18.236 -23.182 -11.340 1.00 56.03 194 ALA A C 1
ATOM 1494 O O . ALA A 1 194 ? 17.734 -24.118 -11.960 1.00 56.03 194 ALA A O 1
ATOM 1495 N N . THR A 1 195 ? 19.506 -22.814 -11.553 1.00 46.34 195 THR A N 1
ATOM 1496 C CA . THR A 1 195 ? 20.301 -23.441 -12.629 1.00 46.34 195 THR A CA 1
ATOM 1497 C C . THR A 1 195 ? 21.720 -23.874 -12.281 1.00 46.34 195 THR A C 1
ATOM 1499 O O . THR A 1 195 ? 22.365 -24.477 -13.139 1.00 46.34 195 THR A O 1
ATOM 1502 N N . GLY A 1 196 ? 22.260 -23.602 -11.085 1.00 49.38 196 GLY A N 1
ATOM 1503 C CA . GLY A 1 196 ? 23.673 -23.911 -10.791 1.00 49.38 196 GLY A CA 1
ATOM 1504 C C . GLY A 1 196 ? 24.657 -23.275 -11.793 1.00 49.38 196 GLY A C 1
ATOM 1505 O O . GLY A 1 196 ? 25.821 -23.662 -11.873 1.00 49.38 196 GLY A O 1
ATOM 1506 N N . LYS A 1 197 ? 24.184 -22.307 -12.588 1.00 48.06 197 LYS A N 1
ATOM 1507 C CA . LYS A 1 197 ? 24.904 -21.616 -13.655 1.00 48.06 197 LYS A CA 1
ATOM 1508 C C . LYS A 1 197 ? 24.828 -20.120 -13.397 1.00 48.06 197 LYS A C 1
ATOM 1510 O O . LYS A 1 197 ? 24.225 -19.361 -14.147 1.00 48.06 197 LYS A O 1
ATOM 1515 N N . VAL A 1 198 ? 25.570 -19.702 -12.376 1.00 49.00 198 VAL A N 1
ATOM 1516 C CA . VAL A 1 198 ? 25.946 -18.299 -12.128 1.00 49.00 198 VAL A CA 1
ATOM 1517 C C . VAL A 1 198 ? 26.651 -17.667 -13.355 1.00 49.00 198 VAL A C 1
ATOM 1519 O O . VAL A 1 198 ? 26.798 -16.456 -13.428 1.00 49.00 198 VAL A O 1
ATOM 1522 N N . GLY A 1 199 ? 27.037 -18.459 -14.367 1.00 45.84 199 GLY A N 1
ATOM 1523 C CA . GLY A 1 199 ? 27.695 -17.987 -15.591 1.00 45.84 199 GLY A CA 1
ATOM 1524 C C . GLY A 1 199 ? 26.802 -17.355 -16.670 1.00 45.84 199 GLY A C 1
ATOM 1525 O O . GLY A 1 199 ? 27.337 -16.654 -17.522 1.00 45.84 199 GLY A O 1
ATOM 1526 N N . LYS A 1 200 ? 25.471 -17.551 -16.670 1.00 47.69 200 LYS A N 1
ATOM 1527 C CA . LYS A 1 200 ? 24.635 -17.115 -17.814 1.00 47.69 200 LYS A CA 1
ATOM 1528 C C . LYS A 1 200 ? 24.221 -15.638 -17.783 1.00 47.69 200 LYS A C 1
ATOM 1530 O O . LYS A 1 200 ? 24.014 -15.052 -18.836 1.00 47.69 200 LYS A O 1
ATOM 1535 N N . ILE A 1 201 ? 24.138 -15.017 -16.604 1.00 49.16 201 ILE A N 1
ATOM 1536 C CA . ILE A 1 201 ? 23.870 -13.568 -16.484 1.00 49.16 201 ILE A CA 1
ATOM 1537 C C . ILE A 1 201 ? 25.123 -12.759 -16.860 1.00 49.16 201 ILE A C 1
ATOM 1539 O O . ILE A 1 201 ? 25.017 -11.663 -17.407 1.00 49.16 201 ILE A O 1
ATOM 1543 N N . THR A 1 202 ? 26.313 -13.320 -16.631 1.00 48.41 202 THR A N 1
ATOM 1544 C CA . THR A 1 202 ? 27.588 -12.731 -17.061 1.00 48.41 202 THR A CA 1
ATOM 1545 C C . THR A 1 202 ? 27.719 -12.740 -18.589 1.00 48.41 202 THR A C 1
ATOM 1547 O O . THR A 1 202 ? 28.059 -11.712 -19.157 1.00 48.41 202 THR A O 1
ATOM 1550 N N . GLU A 1 203 ? 27.315 -13.823 -19.269 1.00 46.38 203 GLU A N 1
ATOM 1551 C CA . GLU A 1 203 ? 27.267 -13.878 -20.746 1.00 46.38 203 GLU A CA 1
ATOM 1552 C C . GLU A 1 203 ? 26.295 -12.856 -21.365 1.00 46.38 203 GLU A C 1
ATOM 1554 O O . GLU A 1 203 ? 26.556 -12.335 -22.446 1.00 46.38 203 GLU A O 1
ATOM 1559 N N . ILE A 1 204 ? 25.185 -12.524 -20.691 1.00 48.69 204 ILE A N 1
ATOM 1560 C CA . ILE A 1 204 ? 24.227 -11.516 -21.187 1.00 48.69 204 ILE A CA 1
ATOM 1561 C C . ILE A 1 204 ? 24.822 -10.101 -21.103 1.00 48.69 204 ILE A C 1
ATOM 1563 O O . ILE A 1 204 ? 24.560 -9.285 -21.985 1.00 48.69 204 ILE A O 1
ATOM 1567 N N . LYS A 1 205 ? 25.680 -9.823 -20.108 1.00 46.44 205 LYS A N 1
ATOM 1568 C CA . LYS A 1 205 ? 26.467 -8.577 -20.069 1.00 46.44 205 LYS A CA 1
ATOM 1569 C C . LYS A 1 205 ? 27.473 -8.484 -21.222 1.00 46.44 205 LYS A C 1
ATOM 1571 O O . LYS A 1 205 ? 27.704 -7.382 -21.709 1.00 46.44 205 LYS A O 1
ATOM 1576 N N . ASP A 1 206 ? 28.023 -9.612 -21.670 1.00 45.53 206 ASP A N 1
ATOM 1577 C CA . ASP A 1 206 ? 29.011 -9.663 -22.757 1.00 45.53 206 ASP A CA 1
ATOM 1578 C C . ASP A 1 206 ? 28.371 -9.649 -24.162 1.00 45.53 206 ASP A C 1
ATOM 1580 O O . ASP A 1 206 ? 29.027 -9.301 -25.143 1.00 45.53 206 ASP A O 1
ATOM 1584 N N . ALA A 1 207 ? 27.078 -9.978 -24.277 1.00 46.94 207 ALA A N 1
ATOM 1585 C CA . ALA A 1 207 ? 26.359 -10.069 -25.552 1.00 46.94 207 ALA A CA 1
ATOM 1586 C C . ALA A 1 207 ? 25.734 -8.747 -26.046 1.00 46.94 207 ALA A C 1
ATOM 1588 O O . ALA A 1 207 ? 25.082 -8.743 -27.089 1.00 46.94 207 ALA A O 1
ATOM 1589 N N . GLY A 1 208 ? 25.885 -7.634 -25.316 1.00 44.09 208 GLY A N 1
ATOM 1590 C CA . GLY A 1 208 ? 25.323 -6.332 -25.713 1.00 44.09 208 GLY A CA 1
ATOM 1591 C C . GLY A 1 208 ? 23.789 -6.295 -25.782 1.00 44.09 208 GLY A C 1
ATOM 1592 O O . GLY A 1 208 ? 23.225 -5.350 -26.329 1.00 44.09 208 GLY A O 1
ATOM 1593 N N . ILE A 1 209 ? 23.114 -7.312 -25.237 1.00 46.94 209 ILE A N 1
ATOM 1594 C CA . ILE A 1 209 ? 21.662 -7.319 -25.079 1.00 46.94 209 ILE A CA 1
ATOM 1595 C C . ILE A 1 209 ? 21.369 -6.436 -23.878 1.00 46.94 209 ILE A C 1
ATOM 1597 O O . ILE A 1 209 ? 21.784 -6.741 -22.758 1.00 46.94 209 ILE A O 1
ATOM 1601 N N . ASP A 1 210 ? 20.697 -5.322 -24.150 1.00 50.69 210 ASP A N 1
ATOM 1602 C CA . ASP A 1 210 ? 20.353 -4.301 -23.177 1.00 50.69 210 ASP A CA 1
ATOM 1603 C C . ASP A 1 210 ? 19.814 -4.970 -21.908 1.00 50.69 210 ASP A C 1
ATOM 1605 O O . ASP A 1 210 ? 18.883 -5.779 -21.965 1.00 50.69 210 ASP A O 1
ATOM 1609 N N . ALA A 1 211 ? 20.400 -4.666 -20.746 1.00 47.91 211 ALA A N 1
ATOM 1610 C CA . ALA A 1 211 ? 19.999 -5.262 -19.465 1.00 47.91 211 ALA A CA 1
ATOM 1611 C C . ALA A 1 211 ? 18.488 -5.079 -19.188 1.00 47.91 211 ALA A C 1
ATOM 1613 O O . ALA A 1 211 ? 17.884 -5.829 -18.421 1.00 47.91 211 ALA A O 1
ATOM 1614 N N . ILE A 1 212 ? 17.883 -4.111 -19.878 1.00 44.91 212 ILE A N 1
ATOM 1615 C CA . ILE A 1 212 ? 16.459 -3.801 -19.936 1.00 44.91 212 ILE A CA 1
ATOM 1616 C C . ILE A 1 212 ? 15.648 -4.886 -20.683 1.00 44.91 212 ILE A C 1
ATOM 1618 O O . ILE A 1 212 ? 14.558 -5.241 -20.237 1.00 44.91 212 ILE A O 1
ATOM 1622 N N . GLU A 1 213 ? 16.150 -5.477 -21.774 1.00 41.31 213 GLU A N 1
ATOM 1623 C CA . GLU A 1 213 ? 15.433 -6.510 -22.545 1.00 41.31 213 GLU A CA 1
ATOM 1624 C C . GLU A 1 213 ? 15.438 -7.877 -21.838 1.00 41.31 213 GLU A C 1
ATOM 1626 O O . GLU A 1 213 ? 14.430 -8.589 -21.848 1.00 41.31 213 GLU A O 1
ATOM 1631 N N . ALA A 1 214 ? 16.534 -8.230 -21.157 1.00 41.62 214 ALA A N 1
ATOM 1632 C CA . ALA A 1 214 ? 16.594 -9.436 -20.326 1.00 41.62 214 ALA A CA 1
ATOM 1633 C C . ALA A 1 214 ? 15.713 -9.312 -19.066 1.00 41.62 214 ALA A C 1
ATOM 1635 O O . ALA A 1 214 ? 15.033 -10.271 -18.698 1.00 41.62 214 ALA A O 1
ATOM 1636 N N . TYR A 1 215 ? 15.651 -8.117 -18.461 1.00 45.94 215 TYR A N 1
ATOM 1637 C CA . TYR A 1 215 ? 14.739 -7.806 -17.353 1.00 45.94 215 TYR A CA 1
ATOM 1638 C C . TYR A 1 215 ? 13.261 -7.973 -17.742 1.00 45.94 215 TYR A C 1
ATOM 1640 O O . TYR A 1 215 ? 12.466 -8.470 -16.950 1.00 45.94 215 TYR A O 1
ATOM 1648 N N . ASN A 1 216 ? 12.896 -7.636 -18.983 1.00 44.94 216 ASN A N 1
ATOM 1649 C CA . ASN A 1 216 ? 11.521 -7.754 -19.477 1.00 44.94 216 ASN A CA 1
ATOM 1650 C C . ASN A 1 216 ? 11.091 -9.191 -19.852 1.00 44.94 216 ASN A C 1
ATOM 1652 O O . ASN A 1 216 ? 9.906 -9.411 -20.095 1.00 44.94 216 ASN A O 1
ATOM 1656 N N . LYS A 1 217 ? 12.007 -10.175 -19.910 1.00 38.28 217 LYS A N 1
ATOM 1657 C CA . LYS A 1 217 ? 11.695 -11.568 -20.313 1.00 38.28 217 LYS A CA 1
ATOM 1658 C C . LYS A 1 217 ? 11.558 -12.562 -19.155 1.00 38.28 217 LYS A C 1
ATOM 1660 O O . LYS A 1 217 ? 11.066 -13.667 -19.381 1.00 38.28 217 LYS A O 1
ATOM 1665 N N . VAL A 1 218 ? 11.948 -12.205 -17.930 1.00 47.16 218 VAL A N 1
ATOM 1666 C CA . VAL A 1 218 ? 11.770 -13.071 -16.751 1.00 47.16 218 VAL A CA 1
ATOM 1667 C C . VAL A 1 218 ? 10.505 -12.643 -16.004 1.00 47.16 218 VAL A C 1
ATOM 1669 O O . VAL A 1 218 ? 10.377 -11.459 -15.689 1.00 47.16 218 VAL A O 1
ATOM 1672 N N . PRO A 1 219 ? 9.564 -13.561 -15.694 1.00 5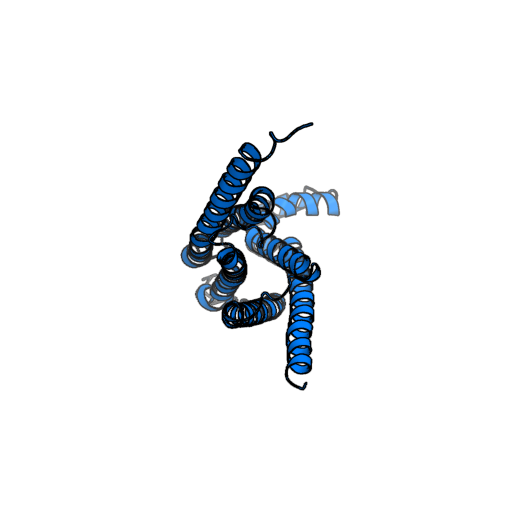6.66 219 PRO A N 1
ATOM 1673 C CA . PRO A 1 219 ? 8.421 -13.240 -14.850 1.00 56.66 219 PRO A CA 1
ATOM 1674 C C . PRO A 1 219 ? 8.920 -12.602 -13.556 1.00 56.66 219 PRO A C 1
ATOM 1676 O O . PRO A 1 219 ? 9.655 -13.232 -12.792 1.00 56.66 219 PRO A O 1
ATOM 1679 N N . ASN A 1 220 ? 8.554 -11.342 -13.317 1.00 75.62 220 ASN A N 1
ATOM 1680 C CA . ASN A 1 220 ? 8.953 -10.653 -12.102 1.00 75.62 220 ASN A CA 1
ATOM 1681 C C . ASN A 1 220 ? 8.199 -11.293 -10.927 1.00 75.62 220 ASN A C 1
ATOM 1683 O O . ASN A 1 220 ? 7.042 -10.975 -10.638 1.00 75.62 220 ASN A O 1
ATOM 1687 N N . ILE A 1 221 ? 8.852 -12.258 -10.282 1.00 77.38 221 ILE A N 1
ATOM 1688 C CA . ILE A 1 221 ? 8.280 -13.036 -9.186 1.00 77.38 221 ILE A CA 1
ATOM 1689 C C . ILE A 1 221 ? 7.949 -12.150 -7.988 1.00 77.38 221 ILE A C 1
ATOM 1691 O O . ILE A 1 221 ? 6.969 -12.412 -7.299 1.00 77.38 221 ILE A O 1
ATOM 1695 N N . VAL A 1 222 ? 8.707 -11.073 -7.771 1.00 84.75 222 VAL A N 1
ATOM 1696 C CA . VAL A 1 222 ? 8.472 -10.119 -6.684 1.00 84.75 222 VAL A CA 1
ATOM 1697 C C . VAL A 1 222 ? 7.181 -9.345 -6.937 1.00 84.75 222 VAL A C 1
ATOM 1699 O O . VAL A 1 222 ? 6.300 -9.329 -6.079 1.00 84.75 222 VAL A O 1
ATOM 1702 N N . TRP A 1 223 ? 7.026 -8.790 -8.142 1.00 85.44 223 TRP A N 1
ATOM 1703 C CA . TRP A 1 223 ? 5.796 -8.139 -8.600 1.00 85.44 223 TRP A CA 1
ATOM 1704 C C . TRP A 1 223 ? 4.598 -9.083 -8.487 1.00 85.44 223 TRP A C 1
ATOM 1706 O O . TRP A 1 223 ? 3.599 -8.758 -7.850 1.00 85.44 223 TRP A O 1
ATOM 1716 N N . THR A 1 224 ? 4.732 -10.296 -9.026 1.00 87.69 224 THR A N 1
ATOM 1717 C CA . THR A 1 224 ? 3.664 -11.304 -9.021 1.00 87.69 224 THR A CA 1
ATOM 1718 C C . THR A 1 224 ? 3.276 -11.704 -7.598 1.00 87.69 224 THR A C 1
ATOM 1720 O O . THR A 1 224 ? 2.093 -11.811 -7.288 1.00 87.69 224 THR A O 1
ATOM 1723 N N . THR A 1 225 ? 4.253 -11.870 -6.704 1.00 89.19 225 THR A N 1
ATOM 1724 C CA . THR A 1 225 ? 4.010 -12.193 -5.291 1.00 89.19 225 THR A CA 1
ATOM 1725 C C . THR A 1 225 ? 3.250 -11.068 -4.597 1.00 89.19 225 THR A C 1
ATOM 1727 O O . THR A 1 225 ? 2.246 -11.327 -3.932 1.00 89.19 225 THR A O 1
ATOM 1730 N N . GLY A 1 226 ? 3.676 -9.817 -4.798 1.00 90.12 226 GLY A N 1
ATOM 1731 C CA . GLY A 1 226 ? 2.972 -8.648 -4.276 1.00 90.12 226 GLY A CA 1
ATOM 1732 C C . GLY A 1 226 ? 1.523 -8.581 -4.764 1.00 90.12 226 GLY A C 1
ATOM 1733 O O . GLY A 1 226 ? 0.616 -8.359 -3.965 1.00 90.12 226 GLY A O 1
ATOM 1734 N N . LEU A 1 227 ? 1.287 -8.868 -6.049 1.00 91.44 227 LEU A N 1
ATOM 1735 C CA . LEU A 1 227 ? -0.053 -8.894 -6.641 1.00 91.44 227 LEU A CA 1
ATOM 1736 C C . LEU A 1 227 ? -0.932 -9.994 -6.053 1.00 91.44 227 LEU A C 1
ATOM 1738 O O . LEU A 1 227 ? -2.085 -9.734 -5.727 1.00 91.44 227 LEU A O 1
ATOM 1742 N N . VAL A 1 228 ? -0.412 -11.214 -5.907 1.00 92.88 228 VAL A N 1
ATOM 1743 C CA . VAL A 1 228 ? -1.166 -12.334 -5.322 1.00 92.88 228 VAL A CA 1
ATOM 1744 C C . VAL A 1 228 ? -1.600 -11.997 -3.897 1.00 92.88 228 VAL A C 1
ATOM 1746 O O . VAL A 1 228 ? -2.765 -12.185 -3.549 1.00 92.88 228 VAL A O 1
ATOM 1749 N N . ILE A 1 229 ? -0.695 -11.442 -3.088 1.00 93.88 229 ILE A N 1
ATOM 1750 C CA . ILE A 1 229 ? -1.012 -11.007 -1.723 1.00 93.88 229 ILE A CA 1
ATOM 1751 C C . ILE A 1 229 ? -2.072 -9.896 -1.745 1.00 93.88 229 ILE A C 1
ATOM 1753 O O . ILE A 1 229 ? -3.039 -9.956 -0.980 1.00 93.88 229 ILE A O 1
ATOM 1757 N N . LEU A 1 230 ? -1.939 -8.923 -2.652 1.00 93.50 230 LEU A N 1
ATOM 1758 C CA . LEU A 1 230 ? -2.902 -7.833 -2.803 1.00 93.50 230 LEU A CA 1
ATOM 1759 C C . LEU A 1 230 ? -4.294 -8.351 -3.197 1.00 93.50 230 LEU A C 1
ATOM 1761 O O . LEU A 1 230 ? -5.291 -7.889 -2.651 1.00 93.50 230 LEU A O 1
ATOM 1765 N N . TRP A 1 231 ? -4.375 -9.347 -4.081 1.00 95.31 231 TRP A N 1
ATOM 1766 C CA . TRP A 1 231 ? -5.628 -10.004 -4.460 1.00 95.31 231 TRP A CA 1
ATOM 1767 C C . TRP A 1 231 ? -6.294 -10.724 -3.291 1.00 95.31 231 TRP A C 1
ATOM 1769 O O . TRP A 1 231 ? -7.500 -10.576 -3.093 1.00 95.31 231 TRP A O 1
ATOM 1779 N N . ILE A 1 232 ? -5.527 -11.465 -2.486 1.00 93.81 232 ILE A N 1
ATOM 1780 C CA . ILE A 1 232 ? -6.052 -12.102 -1.270 1.00 93.81 232 ILE A CA 1
ATOM 1781 C C . ILE A 1 232 ? -6.621 -11.025 -0.334 1.00 93.81 232 ILE A C 1
ATOM 1783 O O . ILE A 1 232 ? -7.747 -11.156 0.152 1.00 93.81 232 ILE A O 1
ATOM 1787 N N . GLY A 1 233 ? -5.881 -9.929 -0.141 1.00 91.62 233 GLY A N 1
ATOM 1788 C CA . GLY A 1 233 ? -6.332 -8.766 0.622 1.00 91.62 233 GLY A CA 1
ATOM 1789 C C . GLY A 1 233 ? -7.625 -8.153 0.071 1.00 91.62 233 GLY A C 1
ATOM 1790 O O . GLY A 1 233 ? -8.564 -7.921 0.831 1.00 91.62 233 GLY A O 1
ATOM 1791 N N . ALA A 1 234 ? -7.719 -7.961 -1.246 1.00 92.44 234 ALA A N 1
ATOM 1792 C CA . ALA A 1 234 ? -8.891 -7.403 -1.919 1.00 92.44 234 ALA A CA 1
ATOM 1793 C C . ALA A 1 234 ? -10.136 -8.288 -1.753 1.00 92.44 234 ALA A C 1
ATOM 1795 O O . ALA A 1 234 ? -11.213 -7.786 -1.431 1.00 92.44 234 ALA A O 1
ATOM 1796 N N . VAL A 1 235 ? -9.990 -9.608 -1.901 1.00 92.12 235 VAL A N 1
ATOM 1797 C CA . VAL A 1 235 ? -11.084 -10.572 -1.716 1.00 92.12 235 VAL A CA 1
ATOM 1798 C C . VAL A 1 235 ? -11.592 -10.551 -0.272 1.00 92.12 235 VAL A C 1
ATOM 1800 O O . VAL A 1 235 ? -12.797 -10.449 -0.037 1.00 92.12 235 VAL A O 1
ATOM 1803 N N . LEU A 1 236 ? -10.689 -10.581 0.713 1.00 88.94 236 LEU A N 1
ATOM 1804 C CA . LEU A 1 236 ? -11.065 -10.470 2.127 1.00 88.94 236 LEU A CA 1
ATOM 1805 C C . LEU A 1 236 ? -11.722 -9.118 2.437 1.00 88.94 236 LEU A C 1
ATOM 1807 O O . LEU A 1 236 ? -12.709 -9.047 3.177 1.00 88.94 236 LEU A O 1
ATOM 1811 N N . SER A 1 237 ? -11.210 -8.038 1.849 1.00 87.00 237 SER A N 1
ATOM 1812 C CA . SER A 1 237 ? -11.772 -6.697 1.994 1.00 87.00 237 SER A CA 1
ATOM 1813 C C . SER A 1 237 ? -13.204 -6.629 1.456 1.00 87.00 237 SER A C 1
ATOM 1815 O O . SER A 1 237 ? -14.103 -6.157 2.160 1.00 87.00 237 SER A O 1
ATOM 1817 N N . PHE A 1 238 ? -13.456 -7.222 0.287 1.00 86.25 238 PHE A N 1
ATOM 1818 C CA . PHE A 1 238 ? -14.786 -7.323 -0.309 1.00 86.25 238 PHE A CA 1
ATOM 1819 C C . PHE A 1 238 ? -15.771 -8.098 0.581 1.00 86.25 238 PHE A C 1
ATOM 1821 O O . PHE A 1 238 ? -16.845 -7.587 0.905 1.00 86.25 238 PHE A O 1
ATOM 1828 N N . PHE A 1 239 ? -15.397 -9.294 1.053 1.00 85.31 239 PHE A N 1
ATOM 1829 C CA . PHE A 1 239 ? -16.268 -10.105 1.915 1.00 85.31 239 PHE A CA 1
ATOM 1830 C C . PHE A 1 239 ? -16.585 -9.425 3.250 1.00 85.31 239 PHE A C 1
ATOM 1832 O O . PHE A 1 239 ? -17.731 -9.440 3.707 1.00 85.31 239 PHE A O 1
ATOM 1839 N N . THR A 1 240 ? -15.585 -8.805 3.878 1.00 81.06 240 THR A N 1
ATOM 1840 C CA . THR A 1 240 ? -15.790 -8.080 5.140 1.00 81.06 240 THR A CA 1
ATOM 1841 C C . THR A 1 240 ? -16.666 -6.840 4.947 1.00 81.06 240 THR A C 1
ATOM 1843 O O . THR A 1 240 ? -17.523 -6.576 5.789 1.00 81.06 240 THR A O 1
ATOM 1846 N N . GLY A 1 241 ? -16.509 -6.114 3.834 1.00 75.19 241 GLY A N 1
ATOM 1847 C CA . GLY A 1 241 ? -17.355 -4.969 3.485 1.00 75.19 241 GLY A CA 1
ATOM 1848 C C . GLY A 1 241 ? -18.814 -5.365 3.243 1.00 75.19 241 GLY A C 1
ATOM 1849 O O . GLY A 1 241 ? -19.722 -4.747 3.798 1.00 75.19 241 GLY A O 1
ATOM 1850 N N . TYR A 1 242 ? -19.050 -6.449 2.498 1.00 80.06 242 TYR A N 1
ATOM 1851 C CA . TYR A 1 242 ? -20.396 -6.985 2.272 1.00 80.06 242 TYR A CA 1
ATOM 1852 C C . TYR A 1 242 ? -21.094 -7.364 3.589 1.00 80.06 242 TYR A C 1
ATOM 1854 O O . TYR A 1 242 ? -22.239 -6.978 3.838 1.00 80.06 242 TYR A O 1
ATOM 1862 N N . LYS A 1 243 ? -20.385 -8.061 4.485 1.00 77.38 243 LYS A N 1
ATOM 1863 C CA . LYS A 1 243 ? -20.927 -8.456 5.792 1.00 77.38 243 LYS A CA 1
ATOM 1864 C C . LYS A 1 243 ? -21.341 -7.248 6.645 1.00 77.38 243 LYS A C 1
ATOM 1866 O O . LYS A 1 2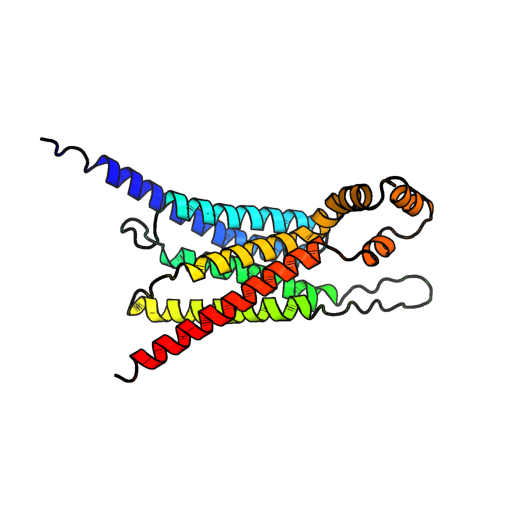43 ? -22.399 -7.280 7.263 1.00 77.38 243 LYS A O 1
ATOM 1871 N N . LEU A 1 244 ? -20.549 -6.175 6.640 1.00 71.12 244 LEU A N 1
ATOM 1872 C CA . LEU A 1 244 ? -20.861 -4.929 7.352 1.00 71.12 244 LEU A CA 1
ATOM 1873 C C . LEU A 1 244 ? -22.154 -4.266 6.843 1.00 71.12 244 LEU A C 1
ATOM 1875 O O . LEU A 1 244 ? -23.011 -3.895 7.643 1.00 71.12 244 LEU A O 1
ATOM 1879 N N . LEU A 1 245 ? -22.331 -4.168 5.523 1.00 68.88 245 LEU A N 1
ATOM 1880 C CA . LEU A 1 245 ? -23.514 -3.541 4.915 1.00 68.88 245 LEU A CA 1
ATOM 1881 C C . LEU A 1 245 ? -24.801 -4.347 5.144 1.00 68.88 245 LEU A C 1
ATOM 1883 O O . LEU A 1 245 ? -25.864 -3.782 5.411 1.00 68.88 245 LEU A O 1
ATOM 1887 N N . THR A 1 246 ? -24.708 -5.676 5.069 1.00 69.06 246 THR A N 1
ATOM 1888 C CA . THR A 1 246 ? -25.866 -6.559 5.285 1.00 69.06 246 THR A CA 1
ATOM 1889 C C . THR A 1 246 ? -26.340 -6.559 6.738 1.00 69.06 246 THR A C 1
ATOM 1891 O O . THR A 1 246 ? -27.545 -6.547 6.981 1.00 69.06 246 THR A O 1
ATOM 1894 N N . HIS A 1 247 ? -25.427 -6.501 7.715 1.00 60.56 247 HIS A N 1
ATOM 1895 C CA . HIS A 1 247 ? -25.814 -6.507 9.128 1.00 60.56 247 HIS A CA 1
ATOM 1896 C C . HIS A 1 247 ? -26.552 -5.227 9.545 1.00 60.56 247 HIS A C 1
ATOM 1898 O O . HIS A 1 247 ? -27.479 -5.287 10.349 1.00 60.56 247 HIS A O 1
ATOM 1904 N N . LYS A 1 248 ? -26.209 -4.084 8.938 1.00 53.94 248 LYS A N 1
ATOM 1905 C CA . LYS A 1 248 ? -26.905 -2.811 9.164 1.00 53.94 248 LYS A CA 1
ATOM 1906 C C . LYS A 1 248 ? -28.321 -2.792 8.582 1.00 53.94 248 LYS A C 1
ATOM 1908 O O . LYS A 1 248 ? -29.207 -2.200 9.187 1.00 53.94 248 LYS A O 1
ATOM 1913 N N . SER A 1 249 ? -28.552 -3.468 7.453 1.00 48.28 249 SER A N 1
ATOM 1914 C CA . SER A 1 249 ? -29.901 -3.572 6.871 1.00 48.28 249 SER A CA 1
ATOM 1915 C C . SER A 1 249 ? -30.855 -4.338 7.795 1.00 48.28 249 SER A C 1
ATOM 1917 O O . SER A 1 249 ? -31.983 -3.915 7.987 1.00 48.28 249 SER A O 1
ATOM 1919 N N . ALA A 1 250 ? -30.377 -5.389 8.469 1.00 47.25 250 ALA A N 1
ATOM 1920 C CA . ALA A 1 250 ? -31.194 -6.157 9.412 1.00 47.25 250 ALA A CA 1
ATOM 1921 C C . ALA A 1 250 ? -31.533 -5.408 10.720 1.00 47.25 250 ALA A C 1
ATOM 1923 O O . ALA A 1 250 ? -32.505 -5.756 11.381 1.00 47.25 250 ALA A O 1
ATOM 1924 N N . ALA A 1 251 ? -30.740 -4.404 11.112 1.00 50.88 251 ALA A N 1
ATOM 1925 C CA . ALA A 1 251 ? -30.954 -3.634 12.343 1.00 50.88 251 ALA A CA 1
ATOM 1926 C C . ALA A 1 251 ? -31.905 -2.434 12.170 1.00 50.88 251 ALA A C 1
ATOM 1928 O O . ALA A 1 251 ? -32.352 -1.877 13.165 1.00 50.88 251 ALA A O 1
ATOM 1929 N N . ASN A 1 252 ? -32.189 -2.023 10.930 1.00 50.56 252 ASN A N 1
ATOM 1930 C CA . ASN A 1 252 ? -33.053 -0.878 10.620 1.00 50.56 252 ASN A CA 1
ATOM 1931 C C . ASN A 1 252 ? -34.515 -1.279 10.322 1.00 50.56 252 ASN A C 1
ATOM 1933 O O . ASN A 1 252 ? -35.353 -0.397 10.154 1.00 50.56 252 ASN A O 1
ATOM 1937 N N . ASP A 1 253 ? -34.801 -2.585 10.267 1.00 48.25 253 ASP A N 1
ATOM 1938 C CA . ASP A 1 253 ? -36.109 -3.171 9.931 1.00 48.25 253 ASP A CA 1
ATOM 1939 C C . ASP A 1 253 ? -36.858 -3.744 11.163 1.00 48.25 253 ASP A C 1
ATOM 1941 O O . ASP A 1 253 ? -37.831 -4.486 11.005 1.00 48.25 253 ASP A O 1
ATOM 1945 N N . GLY A 1 254 ? -36.422 -3.428 12.391 1.00 40.41 254 GLY A N 1
ATOM 1946 C CA . GLY A 1 254 ? -37.060 -3.833 13.658 1.00 40.41 254 GLY A CA 1
ATOM 1947 C C . GLY A 1 254 ? -37.292 -2.657 14.594 1.00 40.41 254 GLY A C 1
ATOM 1948 O O . GLY A 1 254 ? -38.297 -2.706 15.338 1.00 40.41 254 GLY A O 1
#